Protein AF-A0A6I7PNU8-F1 (afdb_monomer)

Mean predicted aligned error: 7.96 Å

Foldseek 3Di:
DDAFKEKDQDDDPPADDDPPLQDGKIKMKGAQDPPPGTDDVVLLCVQQVVLVLVVQVFPFKKFWFWDFDDDPPDPDTDTDGDDIDTPVVVVVDDPVVVVVVVDDGQKMFGHDPNHTFKIKGKDQLCVVPDDPPRSRIIMIMMTGNDPCRVVSVVSSCVSCVVVVHHHDDDPDPVPD

Radius of gyration: 16.59 Å; Cα contacts (8 Å, |Δi|>4): 297; chains: 1; bounding box: 45×45×42 Å

Sequence (176 aa):
MNDLIQIVKEQDEWTPSPPPGLMFQLSVLTWIDRDRGSVEPWALARLAVPGLAELVRADQVRAEYRIPERRALLRRWHRKFAHSRNWADLMSRSDAELEQNGEFPDRVKFERRGKLMLLWQTEFWNMVGGPTPYHDSVALSFSSELDIRDQIEDIILCICGS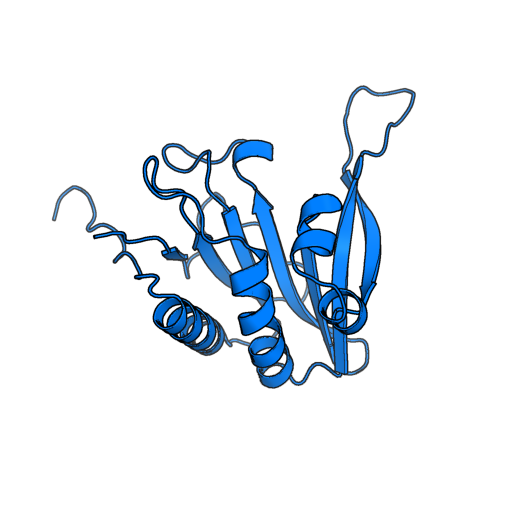LGIRQRDARPEPGA

Structure (mmCIF, N/CA/C/O backbone):
data_AF-A0A6I7PNU8-F1
#
_entry.id   AF-A0A6I7PNU8-F1
#
loop_
_atom_site.group_PDB
_atom_site.id
_atom_site.type_symbol
_atom_site.label_atom_id
_atom_site.label_alt_id
_atom_site.label_comp_id
_atom_site.label_asym_id
_atom_site.label_entity_id
_atom_site.label_seq_id
_atom_site.pdbx_PDB_ins_code
_atom_site.Cartn_x
_atom_site.Cartn_y
_atom_site.Cartn_z
_atom_site.occupancy
_atom_site.B_iso_or_equiv
_atom_site.auth_seq_id
_atom_site.auth_comp_id
_atom_site.auth_asym_id
_atom_site.auth_atom_id
_atom_site.pdbx_PDB_model_num
ATOM 1 N N . MET A 1 1 ? 15.530 -4.525 -21.210 1.00 44.91 1 MET A N 1
ATOM 2 C CA . MET A 1 1 ? 14.193 -5.112 -20.975 1.00 44.91 1 MET A CA 1
ATOM 3 C C . MET A 1 1 ? 14.030 -5.019 -19.477 1.00 44.91 1 MET A C 1
ATOM 5 O O . MET A 1 1 ? 14.916 -5.512 -18.797 1.00 44.91 1 MET A O 1
ATOM 9 N N . ASN A 1 2 ? 13.089 -4.215 -18.991 1.00 47.47 2 ASN A N 1
ATOM 10 C CA . ASN A 1 2 ? 13.245 -3.620 -17.667 1.00 47.47 2 ASN A CA 1
ATOM 11 C C . ASN A 1 2 ? 12.519 -4.430 -16.605 1.00 47.47 2 ASN A C 1
ATOM 13 O O . ASN A 1 2 ? 11.290 -4.449 -16.564 1.00 47.47 2 ASN A O 1
ATOM 17 N N . ASP A 1 3 ? 13.313 -5.067 -15.758 1.00 52.66 3 ASP A N 1
ATOM 18 C CA . ASP A 1 3 ? 12.868 -5.639 -14.498 1.00 52.66 3 ASP A CA 1
ATOM 19 C C . ASP A 1 3 ? 12.745 -4.481 -13.494 1.00 52.66 3 ASP A C 1
ATOM 21 O O . ASP A 1 3 ? 13.704 -3.730 -13.311 1.00 52.66 3 ASP A O 1
ATOM 25 N N . LEU A 1 4 ? 11.564 -4.274 -12.901 1.00 71.44 4 LEU A N 1
ATOM 26 C CA . LEU A 1 4 ? 11.258 -3.042 -12.146 1.00 71.44 4 LEU A CA 1
ATOM 27 C C . LEU A 1 4 ? 10.697 -3.289 -10.746 1.00 71.44 4 LEU A C 1
ATOM 29 O O . LEU A 1 4 ? 10.570 -2.338 -9.976 1.00 71.44 4 LEU A O 1
ATOM 33 N N . ILE A 1 5 ? 10.373 -4.534 -10.395 1.00 75.50 5 ILE A N 1
ATOM 34 C CA . ILE A 1 5 ? 9.966 -4.877 -9.031 1.00 75.50 5 ILE A CA 1
ATOM 35 C C . ILE A 1 5 ? 10.763 -6.056 -8.488 1.00 75.50 5 ILE A C 1
ATOM 37 O O . ILE A 1 5 ? 11.098 -6.984 -9.225 1.00 75.50 5 ILE A O 1
ATOM 41 N N . GLN A 1 6 ? 11.025 -6.032 -7.186 1.00 80.19 6 GLN A N 1
ATOM 42 C CA . GLN A 1 6 ? 11.538 -7.171 -6.435 1.00 80.19 6 GLN A CA 1
ATOM 43 C C . GLN A 1 6 ? 10.615 -7.427 -5.247 1.00 80.19 6 GLN A C 1
ATOM 45 O O . GLN A 1 6 ? 10.311 -6.510 -4.483 1.00 80.19 6 GLN A O 1
ATOM 50 N N . ILE A 1 7 ? 10.180 -8.675 -5.100 1.00 79.88 7 ILE A N 1
ATOM 51 C CA . ILE A 1 7 ? 9.363 -9.117 -3.972 1.00 79.88 7 ILE A CA 1
ATOM 52 C C . ILE A 1 7 ? 10.282 -9.702 -2.909 1.00 79.88 7 ILE A C 1
ATOM 54 O O . ILE A 1 7 ? 11.165 -10.505 -3.206 1.00 79.88 7 ILE A O 1
ATOM 58 N N . VAL A 1 8 ? 10.080 -9.266 -1.671 1.00 78.19 8 VAL A N 1
ATOM 59 C CA . VAL A 1 8 ? 10.899 -9.619 -0.515 1.00 78.19 8 VAL A CA 1
ATOM 60 C C . VAL A 1 8 ? 9.963 -10.144 0.566 1.00 78.19 8 VAL A C 1
ATOM 62 O O . VAL A 1 8 ? 9.167 -9.401 1.148 1.00 78.19 8 VAL A O 1
ATOM 65 N N . LYS A 1 9 ? 10.008 -11.465 0.764 1.00 68.94 9 LYS A N 1
ATOM 66 C CA . LYS A 1 9 ? 9.141 -12.204 1.697 1.00 68.94 9 LYS A CA 1
ATOM 67 C C . LYS A 1 9 ? 9.734 -12.337 3.099 1.00 68.94 9 LYS A C 1
ATOM 69 O O . LYS A 1 9 ? 8.995 -12.600 4.047 1.00 68.94 9 LYS A O 1
ATOM 74 N N . GLU A 1 10 ? 11.048 -12.191 3.216 1.00 67.00 10 GLU A N 1
ATOM 75 C CA . GLU A 1 10 ? 11.781 -12.322 4.472 1.00 67.00 10 GLU A CA 1
ATOM 76 C C . GLU A 1 10 ? 12.105 -10.948 5.057 1.00 67.00 10 GLU A C 1
ATOM 78 O O . GLU A 1 10 ? 12.140 -9.935 4.354 1.00 67.00 10 GLU A O 1
ATOM 83 N N . GLN A 1 11 ? 12.274 -10.907 6.376 1.00 60.00 11 GLN A N 1
ATOM 84 C CA . GLN A 1 11 ? 12.546 -9.674 7.095 1.00 60.00 11 GLN A CA 1
ATOM 85 C C . GLN A 1 11 ? 14.014 -9.279 6.881 1.00 60.00 11 GLN A C 1
ATOM 87 O O . GLN A 1 11 ? 14.893 -9.705 7.623 1.00 60.00 11 GLN A O 1
ATOM 92 N N . ASP A 1 12 ? 14.276 -8.479 5.851 1.00 63.25 12 ASP A N 1
ATOM 93 C CA . ASP A 1 12 ? 15.587 -7.864 5.642 1.00 63.25 12 ASP A CA 1
ATOM 94 C C . ASP A 1 12 ? 15.823 -6.710 6.629 1.00 63.25 12 ASP A C 1
ATOM 96 O O . ASP A 1 12 ? 14.872 -6.110 7.139 1.00 63.25 12 ASP A O 1
ATOM 100 N N . GLU A 1 13 ? 17.090 -6.326 6.832 1.00 62.56 13 GLU A N 1
ATOM 101 C CA . GLU A 1 13 ? 17.520 -5.235 7.733 1.00 62.56 13 GLU A CA 1
ATOM 102 C C . GLU A 1 13 ? 16.776 -3.901 7.525 1.00 62.56 13 GLU A C 1
ATOM 104 O O . GLU A 1 13 ? 16.702 -3.076 8.435 1.00 62.56 13 GLU A O 1
ATOM 109 N N . TRP A 1 14 ? 16.223 -3.678 6.332 1.00 68.06 14 TRP A N 1
ATOM 110 C CA . TRP A 1 14 ? 15.512 -2.456 5.958 1.00 68.06 14 TRP A CA 1
ATOM 111 C C . TRP A 1 14 ? 13.985 -2.563 6.059 1.00 68.06 14 TRP A C 1
ATOM 113 O O . TRP A 1 14 ? 13.302 -1.553 5.898 1.00 68.06 14 TRP A O 1
ATOM 123 N N . THR A 1 15 ? 13.421 -3.747 6.311 1.00 67.62 15 THR A N 1
ATOM 124 C CA . THR A 1 15 ? 11.965 -3.892 6.434 1.00 67.62 15 THR A CA 1
ATOM 125 C C . THR A 1 15 ? 11.482 -3.325 7.774 1.00 67.62 15 THR A C 1
ATOM 127 O O . THR A 1 15 ? 11.977 -3.722 8.834 1.00 67.62 15 THR A O 1
ATOM 130 N N . PRO A 1 16 ? 10.515 -2.386 7.783 1.00 69.69 16 PRO A N 1
ATOM 131 C CA . PRO A 1 16 ? 10.028 -1.815 9.030 1.00 69.69 16 PRO A CA 1
ATOM 132 C C . PRO A 1 16 ? 9.367 -2.906 9.869 1.00 69.69 16 PRO A C 1
ATOM 134 O O . PRO A 1 16 ? 8.639 -3.741 9.334 1.00 69.69 16 PRO A O 1
ATOM 137 N N . SER A 1 17 ? 9.585 -2.886 11.187 1.00 78.56 17 SER A N 1
ATOM 138 C CA . SER A 1 17 ? 8.892 -3.810 12.087 1.00 78.56 17 SER A CA 1
ATOM 139 C C . SER A 1 17 ? 7.382 -3.618 11.958 1.00 78.56 17 SER A C 1
ATOM 141 O O . SER A 1 17 ? 6.913 -2.470 11.984 1.00 78.56 17 SER A O 1
ATOM 143 N N . PRO A 1 18 ? 6.607 -4.704 11.837 1.00 80.31 18 PRO A N 1
ATOM 144 C CA . PRO A 1 18 ? 5.190 -4.561 11.615 1.00 80.31 18 PRO A CA 1
ATOM 145 C C . PRO A 1 18 ? 4.505 -4.014 12.881 1.00 80.31 18 PRO A C 1
ATOM 147 O O . PRO A 1 18 ? 4.990 -4.211 14.003 1.00 80.31 18 PRO A O 1
ATOM 150 N N . PRO A 1 19 ? 3.376 -3.299 12.742 1.00 83.25 19 PRO A N 1
ATOM 151 C CA . PRO A 1 19 ? 2.616 -2.833 13.893 1.00 83.25 19 PRO A CA 1
ATOM 152 C C . PRO A 1 19 ? 2.127 -3.990 14.779 1.00 83.25 19 PRO A C 1
ATOM 154 O O . PRO A 1 19 ? 1.874 -5.088 14.276 1.00 83.25 19 PRO A O 1
ATOM 157 N N . PRO A 1 20 ? 1.894 -3.747 16.082 1.00 84.94 20 PRO A N 1
ATOM 158 C CA . PRO A 1 20 ? 1.307 -4.749 16.966 1.00 84.94 20 PRO A CA 1
ATOM 159 C C . PRO A 1 20 ? 0.016 -5.345 16.385 1.00 84.94 20 PRO A C 1
ATOM 161 O O . PRO A 1 20 ? -0.890 -4.608 15.996 1.00 84.94 20 PRO A O 1
ATOM 164 N N . GLY A 1 21 ? -0.069 -6.678 16.344 1.00 85.56 21 GLY A N 1
ATOM 165 C CA . GLY A 1 21 ? -1.225 -7.416 15.818 1.00 85.56 21 GLY A CA 1
ATOM 166 C C . GLY A 1 21 ? -1.190 -7.720 14.314 1.00 85.56 21 GLY A C 1
ATOM 167 O O . GLY A 1 21 ? -2.026 -8.488 13.850 1.00 85.56 21 GLY A O 1
ATOM 168 N N . LEU A 1 22 ? -0.223 -7.183 13.563 1.00 90.50 22 LEU A N 1
ATOM 169 C CA . LEU A 1 22 ? 0.009 -7.528 12.159 1.00 90.50 22 LEU A CA 1
ATOM 170 C C . LEU A 1 22 ? 1.280 -8.379 12.082 1.00 90.50 22 LEU A C 1
ATOM 172 O O . LEU A 1 22 ? 2.382 -7.856 12.143 1.00 90.50 22 LEU A O 1
ATOM 176 N N . MET A 1 23 ? 1.142 -9.702 12.059 1.00 87.44 23 MET A N 1
ATOM 177 C CA . MET A 1 23 ? 2.284 -10.614 12.231 1.00 87.44 23 MET A CA 1
ATOM 178 C C . MET A 1 23 ? 2.966 -10.988 10.916 1.00 87.44 23 MET A C 1
ATOM 180 O O . MET A 1 23 ? 4.127 -11.387 10.925 1.00 87.44 23 MET A O 1
ATOM 184 N N . PHE A 1 24 ? 2.262 -10.857 9.795 1.00 87.19 24 PHE A N 1
ATOM 185 C CA . PHE A 1 24 ? 2.768 -11.248 8.486 1.00 87.19 24 PHE A CA 1
ATOM 186 C C . PHE A 1 24 ? 3.165 -10.011 7.700 1.00 87.19 24 PHE A C 1
ATOM 188 O O . PHE A 1 24 ? 2.455 -9.006 7.733 1.00 87.19 24 PHE A O 1
ATOM 195 N N . GLN A 1 25 ? 4.295 -10.081 7.000 1.00 88.31 25 GLN A N 1
ATOM 196 C CA . GLN A 1 25 ? 4.817 -8.971 6.218 1.00 88.31 25 GLN A CA 1
ATOM 197 C C . GLN A 1 25 ? 5.250 -9.427 4.826 1.00 88.31 25 GLN A C 1
ATOM 199 O O . GLN A 1 25 ? 5.808 -10.510 4.665 1.00 88.31 25 GLN A O 1
ATOM 204 N N . LEU A 1 26 ? 4.993 -8.583 3.833 1.00 87.69 26 LEU A N 1
ATOM 205 C CA . LEU A 1 26 ? 5.514 -8.687 2.475 1.00 87.69 26 LEU A CA 1
ATOM 206 C C . LEU A 1 26 ? 6.030 -7.308 2.079 1.00 87.69 26 LEU A C 1
ATOM 208 O O . LEU A 1 26 ? 5.315 -6.326 2.268 1.00 87.69 26 LEU A O 1
ATOM 212 N N . SER A 1 27 ? 7.232 -7.212 1.522 1.00 86.69 27 SER A N 1
ATOM 213 C CA . SER A 1 27 ? 7.716 -5.952 0.958 1.00 86.69 27 SER A CA 1
ATOM 214 C C . SER A 1 27 ? 7.933 -6.074 -0.542 1.00 86.69 27 SER A C 1
ATOM 216 O O . SER A 1 27 ? 8.421 -7.083 -1.042 1.00 86.69 27 SER A O 1
ATOM 218 N N . VAL A 1 28 ? 7.562 -5.026 -1.264 1.00 85.69 28 VAL A N 1
ATOM 219 C CA . VAL A 1 28 ? 7.753 -4.892 -2.702 1.00 85.69 28 VAL A CA 1
ATOM 220 C C . VAL A 1 28 ? 8.621 -3.669 -2.927 1.00 85.69 28 VAL A C 1
ATOM 222 O O . VAL A 1 28 ? 8.250 -2.550 -2.573 1.00 85.69 28 VAL A O 1
ATOM 225 N N . LEU A 1 29 ? 9.791 -3.883 -3.511 1.00 80.38 29 LEU A N 1
ATOM 226 C CA . LEU A 1 29 ? 10.661 -2.811 -3.963 1.00 80.38 29 LEU A CA 1
ATOM 227 C C . LEU A 1 29 ? 10.295 -2.469 -5.395 1.00 80.38 29 LEU A C 1
ATOM 229 O O . LEU A 1 29 ? 10.412 -3.317 -6.275 1.00 80.38 29 LEU A O 1
ATOM 233 N N . THR A 1 30 ? 9.871 -1.233 -5.624 1.00 76.12 30 THR A N 1
ATOM 234 C CA . THR A 1 30 ? 9.641 -0.684 -6.962 1.00 76.12 30 THR A CA 1
ATOM 235 C C . THR A 1 30 ? 10.837 0.192 -7.334 1.00 76.12 30 THR A C 1
ATOM 237 O O . THR A 1 30 ? 11.210 1.109 -6.600 1.00 76.12 30 THR A O 1
ATOM 240 N N . TRP A 1 31 ? 11.505 -0.155 -8.431 1.00 67.12 31 TRP A N 1
ATOM 241 C CA . TRP A 1 31 ? 12.778 0.434 -8.835 1.00 67.12 31 TRP A CA 1
ATOM 242 C C . TRP A 1 31 ? 12.572 1.630 -9.760 1.00 67.12 31 TRP A C 1
ATOM 244 O O . TRP A 1 31 ? 11.636 1.667 -10.559 1.00 67.12 31 TRP A O 1
ATOM 254 N N . ILE A 1 32 ? 13.525 2.561 -9.702 1.00 56.03 32 ILE A N 1
ATOM 255 C CA . ILE A 1 32 ? 13.788 3.522 -10.773 1.00 56.03 32 ILE A CA 1
ATOM 256 C C . ILE A 1 32 ? 14.885 2.922 -11.648 1.00 56.03 32 ILE A C 1
ATOM 258 O O . ILE A 1 32 ? 16.031 2.803 -11.213 1.00 56.03 32 ILE A O 1
ATOM 262 N N . ASP A 1 33 ? 14.550 2.528 -12.878 1.00 53.75 33 ASP A N 1
ATOM 263 C CA . ASP A 1 33 ? 15.595 2.386 -13.889 1.00 53.75 33 ASP A CA 1
ATOM 264 C C . ASP A 1 33 ? 16.073 3.795 -14.261 1.00 53.75 33 ASP A C 1
ATOM 266 O O . ASP A 1 33 ? 15.249 4.659 -14.584 1.00 53.75 33 ASP A O 1
ATOM 270 N N . ARG A 1 34 ? 17.395 4.016 -14.221 1.00 48.78 34 ARG A N 1
ATOM 271 C CA . ARG A 1 34 ? 18.042 5.314 -14.486 1.00 48.78 34 ARG A CA 1
ATOM 272 C C . ARG A 1 34 ? 17.592 5.936 -15.810 1.00 48.78 34 ARG A C 1
ATOM 274 O O . ARG A 1 34 ? 17.574 7.158 -15.911 1.00 48.78 34 ARG A O 1
ATOM 281 N N . ASP A 1 35 ? 17.189 5.107 -16.773 1.00 53.62 35 ASP A N 1
ATOM 282 C CA . ASP A 1 35 ? 16.823 5.543 -18.120 1.00 53.62 35 ASP A CA 1
ATOM 283 C C . ASP A 1 35 ? 15.311 5.502 -18.416 1.00 53.62 35 ASP A C 1
ATOM 285 O O . ASP A 1 35 ? 14.897 5.966 -19.480 1.00 53.62 35 ASP A O 1
ATOM 289 N N . ARG A 1 36 ? 14.464 4.940 -17.532 1.00 52.88 36 ARG A N 1
ATOM 290 C CA . ARG A 1 36 ? 13.026 4.721 -17.832 1.00 52.88 36 ARG A CA 1
ATOM 291 C C . ARG A 1 36 ? 12.024 5.156 -16.760 1.00 52.88 36 ARG A C 1
ATOM 293 O O . ARG A 1 36 ? 10.827 5.054 -17.014 1.00 52.88 36 ARG A O 1
ATOM 300 N N . GLY A 1 37 ? 12.487 5.687 -15.628 1.00 50.72 37 GLY A N 1
ATOM 301 C CA . GLY A 1 37 ? 11.622 6.206 -14.562 1.00 50.72 37 GLY A CA 1
ATOM 302 C C . GLY A 1 37 ? 11.041 5.118 -13.651 1.00 50.72 37 GLY A C 1
ATOM 303 O O . GLY A 1 37 ? 11.126 3.925 -13.948 1.00 50.72 37 GLY A O 1
ATOM 304 N N . SER A 1 38 ? 10.492 5.527 -12.503 1.00 56.38 38 SER A N 1
ATOM 305 C CA . SER A 1 38 ? 9.687 4.660 -11.633 1.00 56.38 38 SER A CA 1
ATOM 306 C C . SER A 1 38 ? 8.306 4.442 -12.229 1.00 56.38 38 SER A C 1
ATOM 308 O O . SER A 1 38 ? 7.740 5.311 -12.891 1.00 56.38 38 SER A O 1
ATOM 310 N N . VAL A 1 39 ? 7.709 3.304 -11.887 1.00 62.47 39 VAL A N 1
ATOM 311 C CA . VAL A 1 39 ? 6.252 3.179 -11.927 1.00 62.47 39 VAL A CA 1
ATOM 312 C C . VAL A 1 39 ? 5.698 4.156 -10.905 1.00 62.47 39 VAL A C 1
ATOM 314 O O . VAL A 1 39 ? 6.056 4.090 -9.728 1.00 62.47 39 VAL A O 1
ATOM 317 N N . GLU A 1 40 ? 4.838 5.064 -11.349 1.00 69.56 40 GLU A N 1
ATOM 318 C CA . GLU A 1 40 ? 4.208 6.006 -10.439 1.00 69.56 40 GLU A CA 1
ATOM 319 C C . GLU A 1 40 ? 3.424 5.237 -9.366 1.00 69.56 40 GLU A C 1
ATOM 321 O O . GLU A 1 40 ? 2.541 4.437 -9.704 1.00 69.56 40 GLU A O 1
ATOM 326 N N . PRO A 1 41 ? 3.709 5.463 -8.069 1.00 76.88 41 PRO A N 1
ATOM 327 C CA . PRO A 1 41 ? 3.068 4.718 -6.988 1.00 76.88 41 PRO A CA 1
ATOM 328 C C . PRO A 1 41 ? 1.533 4.778 -7.040 1.00 76.88 41 PRO A C 1
ATOM 330 O O . PRO A 1 41 ? 0.858 3.831 -6.635 1.00 76.88 41 PRO A O 1
ATOM 333 N N . TRP A 1 42 ? 0.970 5.856 -7.599 1.00 83.06 42 TRP A N 1
ATOM 334 C CA . TRP A 1 42 ? -0.468 6.020 -7.810 1.00 83.06 42 TRP A CA 1
ATOM 335 C C . TRP A 1 42 ? -1.071 5.009 -8.783 1.00 83.06 42 TRP A C 1
ATOM 337 O O . TRP A 1 42 ? -2.143 4.482 -8.485 1.00 83.06 42 TRP A O 1
ATOM 347 N N . ALA A 1 43 ? -0.402 4.695 -9.895 1.00 81.56 43 ALA A N 1
ATOM 348 C CA . ALA A 1 43 ? -0.909 3.730 -10.870 1.00 81.56 43 ALA A CA 1
ATOM 349 C C . ALA A 1 43 ? -1.031 2.334 -10.245 1.00 81.56 43 ALA A C 1
ATOM 351 O O . ALA A 1 43 ? -2.072 1.682 -10.350 1.00 81.56 43 ALA A O 1
ATOM 352 N N . LEU A 1 44 ? 0.004 1.917 -9.510 1.00 83.12 44 LEU A N 1
ATOM 353 C CA . LEU A 1 44 ? -0.012 0.657 -8.775 1.00 83.12 44 LEU A CA 1
ATOM 354 C C . LEU A 1 44 ? -1.087 0.665 -7.680 1.00 83.12 44 LEU A C 1
ATOM 356 O O . LEU A 1 44 ? -1.865 -0.280 -7.577 1.00 83.12 44 LEU A O 1
ATOM 360 N N . ALA A 1 45 ? -1.178 1.733 -6.884 1.00 88.44 45 ALA A N 1
ATOM 361 C CA . ALA A 1 45 ? -2.126 1.807 -5.774 1.00 88.44 45 ALA A CA 1
ATOM 362 C C . ALA A 1 45 ? -3.588 1.812 -6.216 1.00 88.44 45 ALA A C 1
ATOM 364 O O . ALA A 1 45 ? -4.410 1.136 -5.598 1.00 88.44 45 ALA A O 1
ATOM 365 N N . ARG A 1 46 ? -3.914 2.514 -7.304 1.00 89.06 46 ARG A N 1
ATOM 366 C CA . ARG A 1 46 ? -5.265 2.535 -7.882 1.00 89.06 46 ARG A CA 1
ATOM 367 C C . ARG A 1 46 ? -5.769 1.137 -8.220 1.00 89.06 46 ARG A C 1
ATOM 369 O O . ARG A 1 46 ? -6.935 0.839 -7.984 1.00 89.06 46 ARG A O 1
ATOM 376 N N . LEU A 1 47 ? -4.883 0.295 -8.741 1.00 90.31 47 LEU A N 1
ATOM 377 C CA . LEU A 1 47 ? -5.211 -1.070 -9.135 1.00 90.31 47 LEU A CA 1
ATOM 378 C C . LEU A 1 47 ? -5.134 -2.047 -7.951 1.00 90.31 47 LEU A C 1
ATOM 380 O O . LEU A 1 47 ? -5.963 -2.947 -7.848 1.00 90.31 47 LEU A O 1
ATOM 384 N N . ALA A 1 48 ? -4.182 -1.856 -7.033 1.00 92.94 48 ALA A N 1
ATOM 385 C CA . ALA A 1 48 ? -3.941 -2.783 -5.927 1.00 92.94 48 ALA A CA 1
ATOM 386 C C . ALA A 1 48 ? -4.938 -2.625 -4.782 1.00 92.94 48 ALA A C 1
ATOM 388 O O . ALA A 1 48 ? -5.423 -3.621 -4.249 1.00 92.94 48 ALA A O 1
ATOM 389 N N . VAL A 1 49 ? -5.273 -1.390 -4.398 1.00 95.94 49 VAL A N 1
ATOM 390 C CA . VAL A 1 49 ? -6.109 -1.137 -3.218 1.00 95.94 49 VAL A CA 1
ATOM 391 C C . VAL A 1 49 ? -7.479 -1.828 -3.290 1.00 95.94 49 VAL A C 1
ATOM 393 O O . VAL A 1 49 ? -7.855 -2.428 -2.284 1.00 95.94 49 VAL A O 1
ATOM 396 N N . PRO A 1 50 ? -8.217 -1.831 -4.419 1.00 96.25 50 PRO A N 1
ATOM 397 C CA . PRO A 1 50 ? -9.473 -2.576 -4.514 1.00 96.25 50 PRO A CA 1
ATOM 398 C C . PRO A 1 50 ? -9.309 -4.080 -4.252 1.00 96.25 50 PRO A C 1
ATOM 400 O O . PRO A 1 50 ? -10.035 -4.632 -3.427 1.00 96.25 50 PRO A O 1
ATOM 403 N N . GLY A 1 51 ? -8.316 -4.722 -4.880 1.00 96.50 51 GLY A N 1
ATOM 404 C CA . GLY A 1 51 ? -8.049 -6.153 -4.691 1.00 96.50 51 GLY A CA 1
ATOM 405 C C . GLY A 1 51 ? -7.627 -6.487 -3.260 1.00 96.50 51 GLY A C 1
ATOM 406 O O . GLY A 1 51 ? -8.103 -7.457 -2.675 1.00 96.50 51 GLY A O 1
ATOM 407 N N . LEU A 1 52 ? -6.798 -5.638 -2.647 1.00 97.06 52 LEU A N 1
ATOM 408 C CA . LEU A 1 52 ? -6.402 -5.778 -1.245 1.00 97.06 52 LEU A CA 1
ATOM 409 C C . LEU A 1 52 ? -7.592 -5.600 -0.292 1.00 97.06 52 LEU A C 1
ATOM 411 O O . LEU A 1 52 ? -7.736 -6.362 0.664 1.00 97.06 52 LEU A O 1
ATOM 415 N N . ALA A 1 53 ? -8.463 -4.622 -0.553 1.00 97.81 53 ALA A N 1
ATOM 416 C CA . ALA A 1 53 ? -9.660 -4.383 0.246 1.00 97.81 53 ALA A CA 1
ATOM 417 C C . ALA A 1 53 ? -10.633 -5.566 0.180 1.00 97.81 53 ALA A C 1
ATOM 419 O O . ALA A 1 53 ? -11.163 -5.976 1.216 1.00 97.81 53 ALA A O 1
ATOM 420 N N . GLU A 1 54 ? -10.824 -6.149 -1.004 1.00 97.75 54 GLU A N 1
ATOM 421 C CA . GLU A 1 54 ? -11.617 -7.364 -1.184 1.00 97.75 54 GLU A CA 1
ATOM 422 C C . GLU A 1 54 ? -10.998 -8.553 -0.435 1.00 97.75 54 GLU A C 1
ATOM 424 O O . GLU A 1 54 ? -11.689 -9.214 0.347 1.00 97.75 54 GLU A O 1
ATOM 429 N N . LEU A 1 55 ? -9.685 -8.764 -0.591 1.00 97.31 55 LEU A N 1
ATOM 430 C CA . LEU A 1 55 ? -8.935 -9.853 0.040 1.00 97.31 55 LEU A CA 1
ATOM 431 C C . LEU A 1 55 ? -9.121 -9.880 1.564 1.00 97.31 55 LEU A C 1
ATOM 433 O O . LEU A 1 55 ? -9.407 -10.933 2.138 1.00 97.31 55 LEU A O 1
ATOM 437 N N . VAL A 1 56 ? -9.017 -8.725 2.233 1.00 97.12 56 VAL A N 1
ATOM 438 C CA . VAL A 1 56 ? -9.202 -8.636 3.695 1.00 97.12 56 VAL A CA 1
ATOM 439 C C . VAL A 1 56 ? -10.637 -8.330 4.133 1.00 97.12 56 VAL A C 1
ATOM 441 O O . VAL A 1 56 ? -10.914 -8.249 5.336 1.00 97.12 56 VAL A O 1
ATOM 444 N N . ARG A 1 57 ? -11.568 -8.201 3.180 1.00 97.44 57 ARG A N 1
ATOM 445 C CA . ARG A 1 57 ? -12.964 -7.793 3.405 1.00 97.44 57 ARG A CA 1
ATOM 446 C C . ARG A 1 57 ? -13.057 -6.497 4.213 1.00 97.44 57 ARG A C 1
ATOM 448 O O . ARG A 1 57 ? -13.791 -6.430 5.204 1.00 97.44 57 ARG A O 1
ATOM 455 N N . ALA A 1 58 ? -12.258 -5.508 3.827 1.00 97.56 58 ALA A N 1
ATOM 456 C CA . ALA A 1 58 ? -12.258 -4.200 4.458 1.00 97.56 58 ALA A CA 1
ATOM 457 C C . ALA A 1 58 ? -13.586 -3.480 4.185 1.00 97.56 58 ALA A C 1
ATOM 459 O O . ALA A 1 58 ? -14.045 -3.425 3.046 1.00 97.56 58 ALA A O 1
ATOM 460 N N . ASP A 1 59 ? -14.197 -2.923 5.230 1.00 97.50 59 ASP A N 1
ATOM 461 C CA . ASP A 1 59 ? -15.341 -2.013 5.108 1.00 97.50 59 ASP A CA 1
ATOM 462 C C . ASP A 1 59 ? -14.901 -0.544 5.051 1.00 97.50 59 ASP A C 1
ATOM 464 O O . ASP A 1 59 ? -15.674 0.317 4.629 1.00 97.50 59 ASP A O 1
ATOM 468 N N . GLN A 1 60 ? -13.654 -0.252 5.433 1.00 97.44 60 GLN A N 1
ATOM 469 C CA . GLN A 1 60 ? -13.056 1.071 5.308 1.00 97.44 60 GLN A CA 1
ATOM 470 C C . GLN A 1 60 ? -11.618 0.982 4.805 1.00 97.44 60 GLN A C 1
ATOM 472 O O . GLN A 1 60 ? -10.822 0.167 5.274 1.00 97.44 60 GLN A O 1
ATOM 477 N N . VAL A 1 61 ? -11.268 1.883 3.886 1.00 97.81 61 VAL A N 1
ATOM 478 C CA . VAL A 1 61 ? -9.890 2.086 3.437 1.00 97.81 61 VAL A CA 1
ATOM 479 C C . VAL A 1 61 ? -9.519 3.549 3.632 1.00 97.81 61 VAL A C 1
ATOM 481 O O . VAL A 1 61 ? -10.227 4.444 3.160 1.00 97.81 61 VAL A O 1
ATOM 484 N N . ARG A 1 62 ? -8.423 3.805 4.348 1.00 96.38 62 ARG A N 1
ATOM 485 C CA . ARG A 1 62 ? -7.978 5.160 4.696 1.00 96.38 62 ARG A CA 1
ATOM 486 C C . ARG A 1 62 ? -6.526 5.380 4.316 1.00 96.38 62 ARG A C 1
ATOM 488 O O . ARG A 1 62 ? -5.669 4.588 4.690 1.00 96.38 62 ARG A O 1
ATOM 495 N N . ALA A 1 63 ? -6.241 6.482 3.643 1.00 94.56 63 ALA A N 1
ATOM 496 C CA . ALA A 1 63 ? -4.883 6.923 3.368 1.00 94.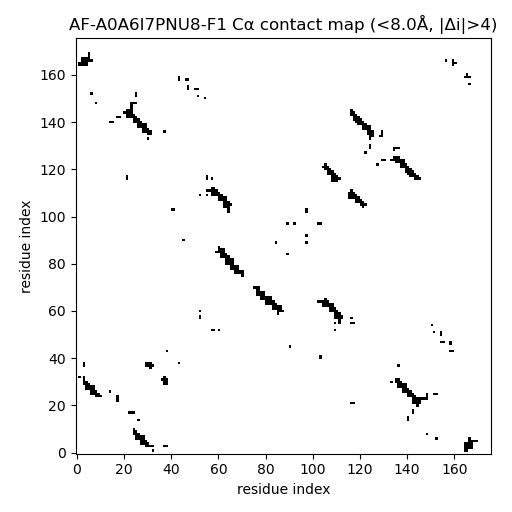56 63 ALA A CA 1
ATOM 497 C C . ALA A 1 63 ? -4.410 7.872 4.481 1.00 94.56 63 ALA A C 1
ATOM 499 O O . ALA A 1 63 ? -5.189 8.720 4.920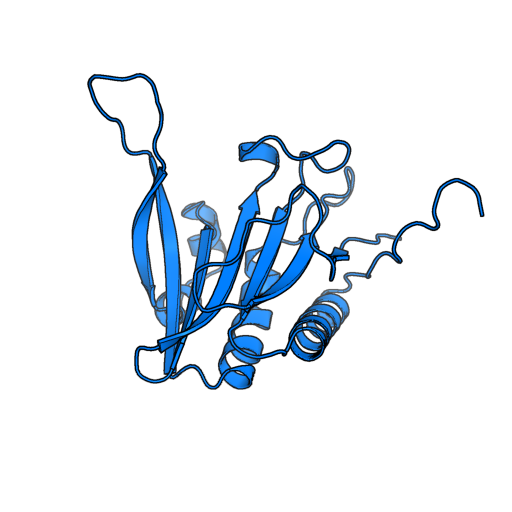 1.00 94.56 63 ALA A O 1
ATOM 500 N N . GLU A 1 64 ? -3.167 7.744 4.944 1.00 92.50 64 GLU A N 1
ATOM 501 C CA . GLU A 1 64 ? -2.552 8.636 5.933 1.00 92.50 64 GLU A CA 1
ATOM 502 C C . GLU A 1 64 ? -1.290 9.298 5.384 1.00 92.50 64 GLU A C 1
ATOM 504 O O . GLU A 1 64 ? -0.474 8.661 4.714 1.00 92.50 64 GLU A O 1
ATOM 509 N N . TYR A 1 65 ? -1.118 10.567 5.749 1.00 89.06 65 TYR A N 1
ATOM 510 C CA . TYR A 1 65 ? -0.021 11.424 5.308 1.00 89.06 65 TYR A CA 1
ATOM 511 C C . TYR A 1 65 ? 0.756 11.953 6.513 1.00 89.06 65 TYR A C 1
ATOM 513 O O . TYR A 1 65 ? 0.170 12.357 7.533 1.00 89.06 65 TYR A O 1
ATOM 521 N N . ARG A 1 66 ? 2.086 11.957 6.415 1.00 84.31 66 ARG A N 1
ATOM 522 C CA . ARG A 1 66 ? 2.962 12.601 7.393 1.00 84.31 66 ARG A CA 1
ATOM 523 C C . ARG A 1 66 ? 3.081 14.085 7.082 1.00 84.31 66 ARG A C 1
ATOM 525 O O . ARG A 1 66 ? 3.424 14.460 5.970 1.00 84.31 66 ARG A O 1
ATOM 532 N N . ILE A 1 67 ? 2.926 14.921 8.106 1.00 75.75 67 ILE A N 1
ATOM 533 C CA . ILE A 1 67 ? 3.308 16.335 8.016 1.00 75.75 67 ILE A CA 1
ATOM 534 C C . ILE A 1 67 ? 4.588 16.586 8.823 1.00 75.75 67 ILE A C 1
ATOM 536 O O . ILE A 1 67 ? 4.810 15.943 9.862 1.00 75.75 67 ILE A O 1
ATOM 540 N N . PRO A 1 68 ? 5.445 17.521 8.387 1.00 64.44 68 PRO A N 1
ATOM 541 C CA . PRO A 1 68 ? 6.571 17.967 9.191 1.00 64.44 68 PRO A CA 1
ATOM 542 C C . PRO A 1 68 ? 6.072 18.718 10.437 1.00 64.44 68 PRO A C 1
ATOM 544 O O . PRO A 1 68 ? 5.519 19.810 10.335 1.00 64.44 68 PRO A O 1
ATOM 547 N N . GLU A 1 69 ? 6.300 18.171 11.634 1.00 59.19 69 GLU A N 1
ATOM 548 C CA . GLU A 1 69 ? 6.030 18.880 12.891 1.00 59.19 69 GLU A CA 1
ATOM 549 C C . GLU A 1 69 ? 7.297 19.638 13.326 1.00 59.19 69 GLU A C 1
ATOM 551 O O . GLU A 1 69 ? 8.290 19.047 13.762 1.00 59.19 69 GLU A O 1
ATOM 556 N N . ARG A 1 70 ?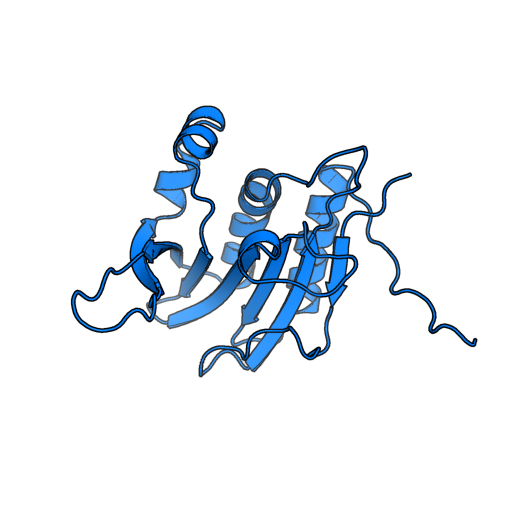 7.287 20.974 13.213 1.00 52.50 70 ARG A N 1
ATOM 557 C CA . ARG A 1 70 ? 8.348 21.827 13.773 1.00 52.50 70 ARG A CA 1
ATOM 558 C C . ARG A 1 70 ? 8.144 21.957 15.285 1.00 52.50 70 ARG A C 1
ATOM 560 O O . ARG A 1 70 ? 7.318 22.746 15.735 1.00 52.50 70 ARG A O 1
ATOM 567 N N . ARG A 1 71 ? 8.926 21.236 16.094 1.00 49.97 71 ARG A N 1
ATOM 568 C CA . ARG A 1 71 ? 9.035 21.529 17.533 1.00 49.97 71 ARG A CA 1
ATOM 569 C C . ARG A 1 71 ? 10.038 22.659 17.756 1.00 49.97 71 ARG A C 1
ATOM 571 O O . ARG A 1 71 ? 11.221 22.512 17.472 1.00 49.97 71 ARG A O 1
ATOM 578 N N . ALA A 1 72 ? 9.556 23.774 18.299 1.00 52.44 72 ALA A N 1
ATOM 579 C CA . ALA A 1 72 ? 10.269 25.050 18.412 1.00 52.44 72 ALA A CA 1
ATOM 580 C C . ALA A 1 72 ? 11.542 25.055 19.292 1.00 52.44 72 ALA A C 1
ATOM 582 O O . ALA A 1 72 ? 12.204 26.083 19.368 1.00 52.44 72 ALA A O 1
ATOM 583 N N . LEU A 1 73 ? 11.914 23.946 19.944 1.00 57.50 73 LEU A N 1
ATOM 584 C CA . LEU A 1 73 ? 12.993 23.930 20.947 1.00 57.50 73 LEU A CA 1
ATOM 585 C C . LEU A 1 73 ? 14.070 22.852 20.750 1.00 57.50 73 LEU A C 1
ATOM 587 O O . LEU A 1 73 ? 15.138 22.960 21.343 1.00 57.50 73 LEU A O 1
ATOM 591 N N . LEU A 1 74 ? 13.859 21.841 19.900 1.00 55.91 74 LEU A N 1
ATOM 592 C CA . LEU A 1 74 ? 14.859 20.804 19.619 1.00 55.91 74 LEU A CA 1
ATOM 593 C C . LEU A 1 74 ? 14.874 20.526 18.115 1.00 55.91 74 LEU A C 1
ATOM 595 O O . LEU A 1 74 ? 13.842 20.188 17.545 1.00 55.91 74 LEU A O 1
ATOM 599 N N . ARG A 1 75 ? 16.047 20.628 17.474 1.00 54.12 75 ARG A N 1
ATOM 600 C CA . ARG A 1 75 ? 16.283 20.404 16.027 1.00 54.12 75 ARG A CA 1
ATOM 601 C C . ARG A 1 75 ? 16.008 18.962 15.541 1.00 54.12 75 ARG A C 1
ATOM 603 O O . ARG A 1 75 ? 16.507 18.563 14.493 1.00 54.12 75 ARG A O 1
ATOM 610 N N . ARG A 1 76 ? 15.239 18.158 16.279 1.00 54.59 76 ARG A N 1
ATOM 611 C C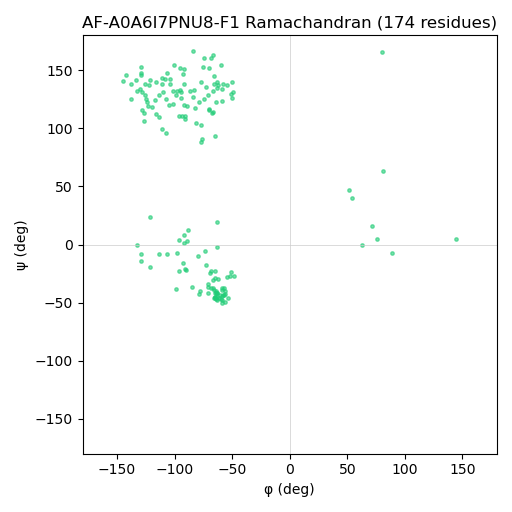A . ARG A 1 76 ? 14.781 16.838 15.837 1.00 54.59 76 ARG A CA 1
ATOM 612 C C . ARG A 1 76 ? 13.436 16.985 15.141 1.00 54.59 76 ARG A C 1
ATOM 614 O O . ARG A 1 76 ? 12.425 17.281 15.774 1.00 54.59 76 ARG A O 1
ATOM 621 N N . TRP A 1 77 ? 13.443 16.764 13.833 1.00 50.09 77 TRP A N 1
ATOM 622 C CA . TRP A 1 77 ? 12.232 16.631 13.037 1.00 50.09 77 TRP A CA 1
ATOM 623 C C . TRP A 1 77 ? 11.523 15.344 13.452 1.00 50.09 77 TRP A C 1
ATOM 625 O O . TRP A 1 77 ? 12.040 14.250 13.237 1.00 50.09 77 TRP A O 1
ATOM 635 N N . HIS A 1 78 ? 10.351 15.475 14.067 1.00 54.62 78 HIS A N 1
ATOM 636 C CA . HIS A 1 78 ? 9.455 14.347 14.279 1.00 54.62 78 HIS A CA 1
ATOM 637 C C . HIS A 1 78 ? 8.384 14.388 13.192 1.00 54.62 78 HIS A C 1
ATOM 639 O O . HIS A 1 78 ? 7.760 15.421 12.957 1.00 54.62 78 HIS A O 1
ATOM 645 N N . ARG A 1 79 ? 8.190 13.263 12.501 1.00 58.38 79 ARG A N 1
ATOM 646 C CA . ARG A 1 79 ? 7.095 13.109 11.545 1.00 58.38 79 ARG A CA 1
ATOM 647 C C . ARG A 1 79 ? 5.907 12.504 12.288 1.00 58.38 79 ARG A C 1
ATOM 649 O O . ARG A 1 79 ? 6.029 11.408 12.835 1.00 58.38 79 ARG A O 1
ATOM 656 N N . LYS A 1 80 ? 4.776 13.208 12.318 1.00 71.31 80 LYS A N 1
ATOM 657 C CA . LYS A 1 80 ? 3.498 12.661 12.791 1.00 71.31 80 LYS A CA 1
ATOM 658 C C . LYS A 1 80 ? 2.566 12.467 11.606 1.00 71.31 80 LYS A C 1
ATOM 660 O O . LYS A 1 80 ? 2.535 13.295 10.698 1.00 71.31 80 LYS A O 1
ATOM 665 N N . PHE A 1 81 ? 1.798 11.384 11.643 1.00 73.44 81 PHE A N 1
ATO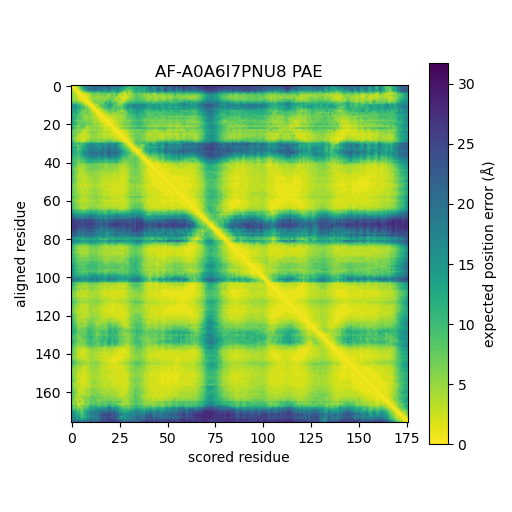M 666 C CA . PHE A 1 81 ? 0.640 11.219 10.772 1.00 73.44 81 PHE A CA 1
ATOM 667 C C . PHE A 1 81 ? -0.421 12.198 11.253 1.00 73.44 81 PHE A C 1
ATOM 669 O O . PHE A 1 81 ? -0.845 12.120 12.405 1.00 73.44 81 PHE A O 1
ATOM 676 N N . ALA A 1 82 ? -0.765 13.166 10.416 1.00 66.19 82 ALA A N 1
ATOM 677 C CA . ALA A 1 82 ? -1.630 14.267 10.831 1.00 66.19 82 ALA A CA 1
ATOM 678 C C . ALA A 1 82 ? -2.900 14.383 10.006 1.00 66.19 82 ALA A C 1
ATOM 680 O O . ALA A 1 82 ? -3.856 14.994 10.472 1.00 66.19 82 ALA A O 1
ATOM 681 N N . HIS A 1 83 ? -2.924 13.786 8.814 1.00 81.25 83 HIS A N 1
ATOM 682 C CA . HIS A 1 83 ? -4.092 13.820 7.953 1.00 81.25 83 HIS A CA 1
ATOM 683 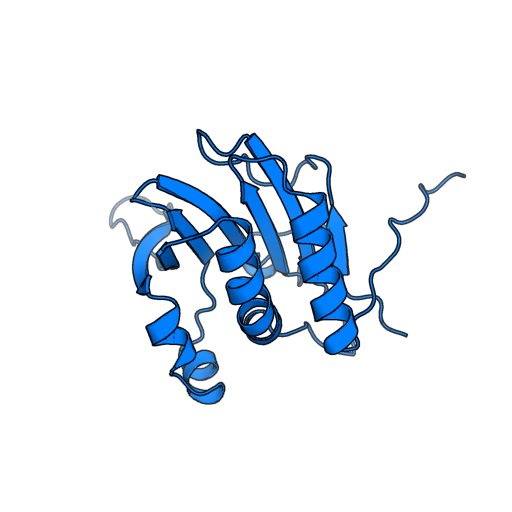C C . HIS A 1 83 ? -4.455 12.421 7.475 1.00 81.25 83 HIS A C 1
ATOM 685 O O . HIS A 1 83 ? -3.583 11.665 7.044 1.00 81.25 83 HIS A O 1
ATOM 691 N N . SER A 1 84 ? -5.745 12.089 7.554 1.00 89.81 84 SER A N 1
ATOM 692 C CA . SER A 1 84 ? -6.310 10.845 7.037 1.00 89.81 84 SER A CA 1
ATOM 693 C C . SER A 1 84 ? -7.463 11.157 6.086 1.00 89.81 84 SER A C 1
ATOM 695 O O . SER A 1 84 ? -8.256 12.062 6.350 1.00 89.81 84 SER A O 1
ATOM 697 N N . ARG A 1 85 ? -7.548 10.435 4.966 1.00 92.19 85 ARG A N 1
ATOM 698 C CA . ARG A 1 85 ? -8.617 10.568 3.962 1.00 92.19 85 ARG A CA 1
ATOM 699 C C . ARG A 1 85 ? -9.210 9.206 3.641 1.00 92.19 85 ARG A C 1
ATOM 701 O O . ARG A 1 85 ? -8.485 8.213 3.642 1.00 92.19 85 ARG A O 1
ATOM 708 N N . ASN A 1 86 ? -10.505 9.159 3.333 1.00 94.44 86 ASN A N 1
ATOM 709 C CA . ASN A 1 86 ? -11.096 7.956 2.760 1.00 94.44 86 ASN A CA 1
ATOM 710 C C . ASN A 1 86 ? -10.492 7.722 1.367 1.00 94.44 86 ASN A C 1
ATOM 712 O O . ASN A 1 86 ? -10.310 8.668 0.600 1.00 94.44 86 ASN A O 1
ATOM 716 N N . TRP A 1 87 ? -10.168 6.471 1.047 1.00 94.38 87 TRP A N 1
ATOM 717 C CA . TRP A 1 87 ? -9.629 6.116 -0.262 1.00 94.38 87 TRP A CA 1
ATOM 718 C C . TRP A 1 87 ? -10.578 6.489 -1.407 1.00 94.38 87 TRP A C 1
ATOM 720 O O . TRP A 1 87 ? -10.126 6.979 -2.438 1.00 94.38 87 TRP A O 1
ATOM 730 N N . ALA A 1 88 ? -11.892 6.335 -1.218 1.00 92.69 88 ALA A N 1
ATOM 731 C CA . ALA A 1 88 ? -12.887 6.681 -2.233 1.00 92.69 88 ALA A CA 1
ATOM 732 C C . ALA A 1 88 ? -12.810 8.164 -2.649 1.00 92.69 88 ALA A C 1
ATOM 734 O O . ALA A 1 88 ? -12.876 8.469 -3.838 1.00 92.69 88 ALA A O 1
ATOM 735 N N . ASP A 1 89 ? -12.568 9.067 -1.693 1.00 90.69 89 ASP A N 1
ATOM 736 C CA . ASP A 1 89 ? -12.429 10.511 -1.945 1.00 90.69 89 ASP A CA 1
ATOM 737 C C . ASP A 1 89 ? -11.143 10.859 -2.714 1.00 90.69 89 ASP A C 1
ATOM 739 O O . ASP A 1 89 ? -11.037 11.917 -3.338 1.00 90.69 89 ASP A O 1
ATOM 743 N N . LEU A 1 90 ? -10.119 10.003 -2.625 1.00 88.31 90 LEU A N 1
ATOM 744 C CA . LEU A 1 90 ? -8.893 10.149 -3.409 1.00 88.31 90 LEU A CA 1
ATOM 745 C C . LEU A 1 90 ? -9.105 9.666 -4.839 1.00 88.31 90 LEU A C 1
ATOM 747 O O . LEU A 1 90 ? -8.635 10.309 -5.771 1.00 88.31 90 LEU A O 1
ATOM 751 N N . MET A 1 91 ? -9.834 8.565 -5.016 1.00 89.06 91 MET A N 1
ATOM 752 C CA . MET A 1 91 ? -10.079 7.968 -6.332 1.00 89.06 91 MET A CA 1
ATOM 753 C C . MET A 1 91 ? -11.054 8.770 -7.196 1.00 89.06 91 MET A C 1
ATOM 755 O O . MET A 1 91 ? -11.062 8.600 -8.410 1.00 89.06 91 MET A O 1
ATOM 759 N N . SER A 1 92 ? -11.841 9.674 -6.609 1.00 88.12 92 SER A N 1
ATOM 760 C CA . SER A 1 92 ? -12.669 10.608 -7.379 1.00 88.12 92 SER A CA 1
ATOM 761 C C . SER A 1 92 ? -11.865 11.732 -8.049 1.00 88.12 92 SER A C 1
ATOM 763 O O . SER A 1 92 ? -12.452 12.540 -8.765 1.00 88.12 92 SER A O 1
ATOM 765 N N . ARG A 1 93 ? -10.555 11.832 -7.783 1.00 85.31 93 ARG A N 1
ATOM 766 C CA . ARG A 1 93 ? -9.665 12.866 -8.328 1.00 85.31 93 ARG A CA 1
ATOM 767 C C . ARG A 1 93 ? -8.989 12.396 -9.614 1.00 85.31 93 ARG A C 1
ATOM 769 O O . ARG A 1 93 ? -8.644 11.220 -9.770 1.00 85.31 93 ARG A O 1
ATOM 776 N N . SER A 1 94 ? -8.752 13.338 -10.517 1.00 84.81 94 SER A N 1
ATOM 777 C CA . SER A 1 94 ? -7.930 13.121 -11.710 1.00 84.81 94 SER A CA 1
ATOM 778 C C . SER A 1 94 ? -6.453 12.911 -11.354 1.00 84.81 94 SER A C 1
ATOM 780 O O . SER A 1 94 ? -6.002 13.288 -10.272 1.00 84.81 94 SER A O 1
ATOM 782 N N . ASP A 1 95 ? -5.685 12.320 -12.272 1.00 80.00 95 ASP A N 1
ATOM 783 C CA . ASP A 1 95 ? -4.243 12.087 -12.081 1.00 80.00 95 ASP A CA 1
ATOM 784 C C . ASP A 1 95 ? -3.488 13.406 -11.881 1.00 80.00 95 ASP A C 1
ATOM 786 O O . ASP A 1 95 ? -2.760 13.557 -10.903 1.00 80.00 95 ASP A O 1
ATOM 790 N N . ALA A 1 96 ? -3.807 14.421 -12.689 1.00 79.44 96 ALA A N 1
ATOM 791 C CA . ALA A 1 96 ? -3.249 15.764 -12.553 1.00 79.44 96 ALA A CA 1
ATOM 792 C C . ALA A 1 96 ? -3.507 16.388 -11.166 1.00 79.44 96 ALA A C 1
ATOM 794 O O . ALA A 1 96 ? -2.637 17.062 -10.618 1.00 79.44 96 ALA A O 1
ATOM 795 N N . GLU A 1 97 ? -4.682 16.164 -10.564 1.00 82.44 97 GLU A N 1
ATOM 796 C CA . GLU A 1 97 ? -4.979 16.649 -9.210 1.00 82.44 97 GLU A CA 1
ATOM 797 C C . GLU A 1 97 ? -4.196 15.894 -8.131 1.00 82.44 97 GLU A C 1
ATOM 799 O O . GLU A 1 97 ? -3.839 16.482 -7.109 1.00 82.44 97 GLU A O 1
ATOM 804 N N . LEU A 1 98 ? -3.940 14.598 -8.313 1.00 79.31 98 LEU A N 1
ATOM 805 C CA . LEU A 1 98 ? -3.121 13.825 -7.377 1.00 79.31 98 LEU A CA 1
ATOM 806 C C . LEU A 1 98 ? -1.644 14.226 -7.472 1.00 79.31 98 LEU A C 1
ATOM 808 O O . LEU A 1 98 ? -1.000 14.409 -6.439 1.00 79.31 98 LEU A O 1
ATOM 812 N N . GLU A 1 99 ? -1.140 14.435 -8.687 1.00 70.75 99 GLU A N 1
ATOM 813 C CA . GLU A 1 99 ? 0.232 14.870 -8.959 1.00 70.75 99 GLU A CA 1
ATOM 814 C C . GLU A 1 99 ? 0.510 16.288 -8.449 1.00 70.75 99 GLU A C 1
ATOM 816 O O . GLU A 1 99 ? 1.515 16.512 -7.775 1.00 70.75 99 GLU A O 1
ATOM 821 N N . GLN A 1 100 ? -0.392 17.248 -8.696 1.00 71.56 100 GLN A N 1
ATOM 822 C CA . GLN A 1 100 ? -0.223 18.639 -8.244 1.00 71.56 100 GLN A CA 1
ATOM 823 C C . GLN A 1 100 ? -0.168 18.773 -6.721 1.00 71.56 100 GLN A C 1
ATOM 825 O O . GLN A 1 100 ? 0.488 19.677 -6.203 1.00 71.56 100 GLN A O 1
ATOM 830 N N . ASN A 1 101 ? -0.845 17.879 -5.998 1.00 66.19 101 ASN A N 1
ATOM 831 C CA . ASN A 1 101 ? -0.801 17.861 -4.540 1.00 66.19 101 ASN A CA 1
ATOM 832 C C . ASN A 1 101 ? 0.469 17.188 -3.994 1.00 66.19 101 ASN A C 1
ATOM 834 O O . ASN A 1 101 ? 0.708 17.279 -2.795 1.00 66.19 101 ASN A O 1
ATOM 838 N N . GLY A 1 102 ? 1.275 16.531 -4.840 1.00 61.12 102 GLY A N 1
ATOM 839 C CA . GLY A 1 102 ? 2.618 16.027 -4.524 1.00 61.12 102 GLY A CA 1
ATOM 840 C C . GLY A 1 102 ? 2.711 14.961 -3.426 1.00 61.12 102 GLY A C 1
ATOM 841 O O . GLY A 1 102 ? 3.804 14.496 -3.116 1.00 61.12 102 GLY A O 1
ATOM 842 N N . GLU A 1 103 ? 1.594 14.560 -2.825 1.00 74.81 103 GLU A N 1
ATOM 843 C CA . GLU A 1 103 ? 1.564 13.678 -1.664 1.00 74.81 103 GLU A CA 1
ATOM 844 C C . GLU A 1 103 ? 0.976 12.322 -2.060 1.00 74.81 103 GLU A C 1
ATOM 846 O O . GLU A 1 103 ? -0.240 12.139 -2.141 1.00 74.81 103 GLU A O 1
ATOM 851 N N . PHE A 1 104 ? 1.847 11.341 -2.296 1.00 85.00 104 PHE A N 1
ATOM 852 C CA . PHE A 1 104 ? 1.455 9.936 -2.236 1.00 85.00 104 PHE A CA 1
ATOM 853 C C . PHE A 1 104 ? 1.349 9.517 -0.760 1.00 85.00 104 PHE A C 1
ATOM 855 O O . PHE A 1 104 ? 2.185 9.938 0.045 1.00 85.00 104 PHE A O 1
ATOM 862 N N . PRO A 1 105 ? 0.347 8.717 -0.362 1.00 89.75 105 PRO A N 1
ATOM 863 C CA . PRO A 1 105 ? 0.176 8.362 1.039 1.00 89.75 105 PRO A CA 1
ATOM 864 C C . PRO A 1 105 ? 1.353 7.554 1.593 1.00 89.75 105 PRO A C 1
ATOM 866 O O . PRO A 1 105 ? 1.791 6.559 1.012 1.00 89.75 105 PRO A O 1
ATOM 869 N N . ASP A 1 106 ? 1.808 7.945 2.785 1.00 89.00 106 ASP A N 1
ATOM 870 C CA . ASP A 1 106 ? 2.776 7.175 3.568 1.00 89.00 106 ASP A CA 1
ATOM 871 C C . ASP A 1 106 ? 2.178 5.845 4.035 1.00 89.00 106 ASP A C 1
ATOM 873 O O . ASP A 1 106 ? 2.912 4.882 4.266 1.00 89.00 106 ASP A O 1
ATOM 877 N N . ARG A 1 107 ? 0.857 5.802 4.262 1.00 92.94 107 ARG A N 1
ATOM 878 C CA . ARG A 1 107 ? 0.149 4.594 4.694 1.00 92.94 107 ARG A CA 1
ATOM 879 C C . ARG A 1 107 ? -1.224 4.466 4.061 1.00 92.94 107 ARG A C 1
ATOM 881 O O . ARG A 1 107 ? -1.936 5.456 3.929 1.00 92.94 107 ARG A O 1
ATOM 888 N N . VAL A 1 108 ? -1.639 3.234 3.797 1.00 95.62 108 VAL A N 1
ATOM 889 C CA . VAL A 1 108 ? -3.026 2.876 3.497 1.00 95.62 108 VAL A CA 1
ATOM 890 C C . VAL A 1 108 ? -3.478 1.810 4.492 1.00 95.62 108 VAL A C 1
ATOM 892 O O . VAL A 1 108 ? -2.888 0.735 4.591 1.00 95.62 108 VAL A O 1
ATOM 895 N N . LYS A 1 109 ? -4.506 2.133 5.272 1.00 96.69 109 LYS A N 1
ATOM 896 C CA . LYS A 1 109 ? -5.116 1.271 6.285 1.00 96.69 109 LYS A CA 1
ATOM 897 C C . LYS A 1 109 ? -6.357 0.606 5.724 1.00 96.69 109 LYS A C 1
ATOM 899 O O . LYS A 1 109 ? -7.226 1.294 5.194 1.00 96.69 109 LYS A O 1
ATOM 904 N N . PHE A 1 110 ? -6.453 -0.701 5.918 1.00 97.75 110 PHE A N 1
ATOM 905 C CA . PHE A 1 110 ? -7.600 -1.514 5.545 1.00 97.75 110 PHE A CA 1
ATOM 906 C C . PHE A 1 110 ? -8.251 -2.030 6.822 1.00 97.75 110 PHE A C 1
ATOM 908 O O . PHE A 1 110 ? -7.679 -2.857 7.538 1.00 97.75 110 PHE A O 1
ATOM 915 N N . GLU A 1 111 ? -9.431 -1.511 7.130 1.00 97.19 111 GLU A N 1
ATOM 916 C CA . GLU A 1 111 ? -10.148 -1.807 8.363 1.00 97.19 111 GLU A CA 1
ATOM 917 C C . GLU A 1 111 ? -11.401 -2.628 8.063 1.00 97.19 111 GLU A C 1
ATOM 919 O O . GLU A 1 111 ? -12.061 -2.427 7.046 1.00 97.19 111 GLU A O 1
ATOM 924 N N . ARG A 1 112 ? -11.717 -3.569 8.955 1.00 96.88 112 ARG A N 1
ATOM 925 C CA . ARG A 1 112 ? -12.953 -4.352 8.947 1.00 96.88 112 ARG A CA 1
ATOM 926 C C . ARG A 1 112 ? -13.587 -4.256 10.323 1.00 96.88 112 ARG A C 1
ATOM 928 O O . ARG A 1 112 ? -13.018 -4.744 11.300 1.00 96.88 112 ARG A O 1
ATOM 935 N N . ARG A 1 113 ? -14.779 -3.662 10.417 1.00 96.38 113 ARG A N 1
ATOM 936 C CA . ARG A 1 113 ? -15.510 -3.458 11.682 1.00 96.38 113 ARG A CA 1
ATOM 937 C C . ARG A 1 113 ? -14.665 -2.723 12.732 1.00 96.38 113 ARG A C 1
ATOM 939 O O . ARG A 1 113 ? -14.664 -3.090 13.904 1.00 96.38 113 ARG A O 1
ATOM 946 N N . GLY A 1 114 ? -13.906 -1.718 12.291 1.00 94.88 114 GLY A N 1
ATOM 947 C CA . GLY A 1 114 ? -13.023 -0.911 13.143 1.00 94.88 114 GLY A CA 1
ATOM 948 C C . GLY A 1 114 ? -11.712 -1.589 13.560 1.00 94.88 114 GLY A C 1
ATOM 949 O O . GLY A 1 114 ? -10.956 -1.010 14.337 1.00 94.88 114 GLY A O 1
ATOM 950 N N . LYS A 1 115 ? -11.422 -2.797 13.061 1.00 95.06 115 LYS A N 1
ATOM 951 C CA . LYS A 1 115 ? -10.153 -3.494 13.289 1.00 95.06 115 LYS A CA 1
ATOM 952 C C . LYS A 1 115 ? -9.242 -3.358 12.073 1.00 95.06 115 LYS A C 1
ATOM 954 O O . LYS A 1 115 ? -9.687 -3.613 10.958 1.00 95.06 115 LYS A O 1
ATOM 959 N N . LEU A 1 116 ? -7.974 -3.006 12.288 1.00 95.50 116 LEU A N 1
ATOM 960 C CA . LEU A 1 116 ? -6.957 -2.967 11.236 1.00 95.50 116 LEU A CA 1
ATOM 961 C C . LEU A 1 116 ? -6.604 -4.393 10.795 1.00 95.50 116 LEU A C 1
ATOM 963 O O . LEU A 1 116 ? -6.085 -5.169 11.591 1.00 95.50 116 LEU A O 1
ATOM 967 N N . MET A 1 117 ? -6.886 -4.717 9.535 1.00 96.88 117 MET A N 1
ATOM 968 C CA . MET A 1 117 ? -6.648 -6.043 8.954 1.00 96.88 117 MET A CA 1
ATOM 969 C C . MET A 1 117 ? -5.355 -6.098 8.140 1.00 96.88 117 MET A C 1
ATOM 971 O O . MET A 1 117 ? -4.646 -7.106 8.154 1.00 96.88 117 MET A O 1
ATOM 975 N N . LEU A 1 118 ? -5.071 -5.012 7.421 1.00 97.06 118 LEU A N 1
ATOM 976 C CA . LEU A 1 118 ? -3.902 -4.846 6.568 1.00 97.06 118 LEU A CA 1
ATOM 977 C C . LEU A 1 118 ? -3.441 -3.389 6.631 1.00 97.06 118 LEU A C 1
ATOM 979 O O . LEU A 1 118 ? -4.250 -2.457 6.660 1.00 97.06 118 LEU A O 1
ATOM 983 N N . LEU A 1 119 ? -2.130 -3.202 6.645 1.00 96.25 119 LEU A N 1
ATOM 984 C C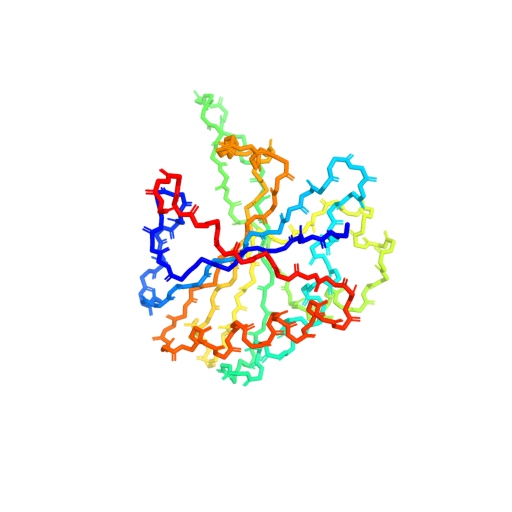A . LEU A 1 119 ? -1.470 -1.917 6.525 1.00 96.25 119 LEU A CA 1
ATOM 985 C C . LEU A 1 119 ? -0.505 -1.975 5.349 1.00 96.25 119 LEU A C 1
ATOM 987 O O . LEU A 1 119 ? 0.416 -2.779 5.350 1.00 96.25 119 LEU A O 1
ATOM 991 N N . TRP A 1 120 ? -0.679 -1.079 4.390 1.00 94.88 120 TRP A N 1
ATOM 992 C CA . TRP A 1 120 ? 0.344 -0.750 3.407 1.00 94.88 120 TRP A CA 1
ATOM 993 C C . TRP A 1 120 ? 1.106 0.472 3.925 1.00 94.88 120 TRP A C 1
ATOM 995 O O . TRP A 1 120 ? 0.496 1.487 4.249 1.00 94.88 120 TRP A O 1
ATOM 1005 N N . GLN A 1 121 ? 2.429 0.385 4.026 1.00 92.00 121 GLN A N 1
ATOM 1006 C CA . GLN A 1 121 ? 3.339 1.507 4.242 1.00 92.00 121 GLN A CA 1
ATOM 1007 C C . GLN A 1 121 ? 4.198 1.786 3.008 1.00 92.00 121 GLN A C 1
ATOM 1009 O O . GLN A 1 121 ? 4.725 0.861 2.399 1.00 92.00 121 GLN A O 1
ATOM 1014 N N . THR A 1 122 ? 4.368 3.061 2.684 1.00 89.44 122 THR A N 1
ATOM 1015 C CA . THR A 1 122 ? 5.216 3.523 1.586 1.00 89.44 122 THR A CA 1
ATOM 1016 C C . THR A 1 122 ? 6.446 4.214 2.142 1.00 89.44 122 THR A C 1
ATOM 1018 O O . THR A 1 122 ? 6.340 5.107 2.987 1.00 89.44 122 THR A O 1
ATOM 1021 N N . GLU A 1 123 ? 7.615 3.841 1.637 1.00 86.25 123 GLU A N 1
ATOM 1022 C CA . GLU A 1 123 ? 8.878 4.484 1.968 1.00 86.25 123 GLU A CA 1
ATOM 1023 C C . GLU A 1 123 ? 9.615 4.909 0.703 1.00 86.25 123 GLU A C 1
ATOM 1025 O O . GLU A 1 123 ? 10.081 4.096 -0.091 1.00 86.25 123 GLU A O 1
ATOM 1030 N N . PHE A 1 124 ? 9.735 6.224 0.540 1.00 80.81 124 PHE A N 1
ATOM 1031 C CA . PHE A 1 124 ? 10.534 6.853 -0.501 1.00 80.81 124 PHE A CA 1
ATOM 1032 C C . PHE A 1 124 ? 11.998 6.879 -0.056 1.00 80.81 124 PHE A C 1
ATOM 1034 O O . PHE A 1 124 ? 12.376 7.660 0.825 1.00 80.81 124 PHE A O 1
ATOM 1041 N N . TRP A 1 125 ? 12.828 5.998 -0.616 1.00 80.38 125 TRP A N 1
ATOM 1042 C CA . TRP A 1 125 ? 14.211 5.811 -0.165 1.00 80.38 125 TRP A CA 1
ATOM 1043 C C . TRP A 1 125 ? 15.120 7.000 -0.453 1.00 80.38 125 TRP A C 1
ATOM 1045 O O . TRP A 1 125 ? 16.056 7.247 0.313 1.00 80.38 125 TRP A O 1
ATOM 1055 N N . ASN A 1 126 ? 14.758 7.823 -1.432 1.00 74.44 126 ASN A N 1
ATOM 1056 C CA . ASN A 1 126 ? 15.416 9.102 -1.691 1.00 74.44 126 ASN A CA 1
ATOM 1057 C C . ASN A 1 126 ? 15.232 10.097 -0.527 1.00 74.44 126 ASN A C 1
ATOM 1059 O O . ASN A 1 126 ? 16.042 11.005 -0.354 1.00 74.44 126 ASN A O 1
ATOM 1063 N N . MET A 1 127 ? 14.200 9.922 0.308 1.00 73.38 127 MET A N 1
ATOM 1064 C CA . MET A 1 127 ? 13.911 10.788 1.455 1.00 73.38 127 MET A CA 1
ATOM 1065 C C . MET A 1 127 ? 14.456 10.267 2.786 1.00 73.38 127 MET A C 1
ATOM 1067 O O . MET A 1 127 ? 14.567 11.049 3.734 1.00 73.38 127 MET A O 1
ATOM 1071 N N . VAL A 1 128 ? 14.703 8.960 2.903 1.00 71.12 128 VAL A N 1
ATOM 1072 C CA . VAL A 1 128 ? 15.126 8.319 4.165 1.00 71.12 128 VAL A CA 1
ATOM 1073 C C . VAL A 1 128 ? 16.549 7.762 4.123 1.00 71.12 128 VAL A C 1
ATOM 1075 O O . VAL A 1 128 ? 17.072 7.405 5.173 1.00 71.12 128 VAL A O 1
ATOM 1078 N N . GLY A 1 129 ? 17.194 7.757 2.952 1.00 70.06 129 GLY A N 1
ATOM 1079 C CA . GLY A 1 129 ? 18.542 7.223 2.768 1.00 70.06 129 GLY A CA 1
ATOM 1080 C C . GLY A 1 129 ? 18.533 5.704 2.626 1.00 70.06 129 GLY A C 1
ATOM 1081 O O . GLY A 1 129 ? 19.071 5.005 3.480 1.00 70.06 129 GLY A O 1
ATOM 1082 N N . GLY A 1 130 ? 17.893 5.196 1.567 1.00 69.94 130 GLY A N 1
ATOM 1083 C CA . GLY A 1 130 ? 17.874 3.758 1.281 1.00 69.94 130 GLY A CA 1
ATOM 1084 C C . GLY A 1 130 ? 19.249 3.189 0.902 1.00 69.94 130 GLY A C 1
ATOM 1085 O O . GLY A 1 130 ? 20.166 3.938 0.550 1.00 69.94 130 GLY A O 1
ATOM 1086 N N . PRO A 1 131 ? 19.408 1.857 0.958 1.00 68.94 131 PRO A N 1
ATOM 1087 C CA . PRO A 1 131 ? 20.673 1.199 0.654 1.00 68.94 131 PRO A CA 1
ATOM 1088 C C . PRO A 1 131 ? 21.062 1.370 -0.820 1.00 68.94 131 PRO A C 1
ATOM 1090 O O . PRO A 1 131 ? 20.220 1.341 -1.716 1.00 68.94 131 PRO A O 1
ATOM 1093 N N . THR A 1 132 ? 22.358 1.500 -1.098 1.00 65.75 132 THR A N 1
ATOM 1094 C CA . THR A 1 132 ? 22.897 1.420 -2.465 1.00 65.75 132 THR A CA 1
ATOM 1095 C C . THR A 1 132 ? 22.629 0.023 -3.046 1.00 65.75 132 THR A C 1
ATOM 1097 O O . THR A 1 132 ? 22.874 -0.958 -2.345 1.00 65.75 132 THR A O 1
ATOM 1100 N N . PRO A 1 133 ? 22.198 -0.119 -4.318 1.00 69.69 133 PRO A N 1
ATOM 1101 C CA . PRO A 1 133 ? 22.018 0.915 -5.348 1.00 69.69 133 PRO A CA 1
ATOM 1102 C C . PRO A 1 133 ? 20.611 1.540 -5.404 1.00 69.69 133 PRO A C 1
ATOM 1104 O O . PRO A 1 133 ? 20.322 2.320 -6.308 1.00 69.69 133 PRO A O 1
ATOM 1107 N N . TYR A 1 134 ? 19.744 1.242 -4.444 1.00 68.69 134 TYR A N 1
ATOM 1108 C CA . TYR A 1 134 ? 18.305 1.506 -4.476 1.00 68.69 134 TYR A CA 1
ATOM 1109 C C . TYR A 1 134 ? 17.887 2.879 -3.939 1.00 68.69 134 TYR A C 1
ATOM 1111 O O . TYR A 1 134 ? 16.703 3.107 -3.732 1.00 68.69 134 TYR A O 1
ATOM 1119 N N . HIS A 1 135 ? 18.823 3.802 -3.723 1.00 70.56 135 HIS A N 1
ATOM 1120 C CA . HIS A 1 135 ? 18.559 5.130 -3.153 1.00 70.56 135 HIS A CA 1
ATOM 1121 C C . HIS A 1 135 ? 17.393 5.909 -3.789 1.00 70.56 135 HIS A C 1
ATOM 1123 O O . HIS A 1 135 ? 16.753 6.678 -3.087 1.00 70.56 135 HIS A O 1
ATOM 1129 N N . ASP A 1 136 ? 17.069 5.674 -5.060 1.00 71.44 136 ASP A N 1
ATOM 1130 C CA . ASP A 1 136 ? 15.959 6.334 -5.758 1.00 71.44 136 ASP A CA 1
ATOM 1131 C C . ASP A 1 136 ? 14.649 5.517 -5.768 1.00 71.44 136 ASP A C 1
ATOM 1133 O O . ASP A 1 136 ? 13.665 5.909 -6.382 1.00 71.44 136 ASP A O 1
ATOM 1137 N N . SER A 1 137 ? 14.609 4.364 -5.104 1.00 77.81 137 SER A N 1
ATOM 1138 C CA . SER A 1 137 ? 13.481 3.425 -5.162 1.00 77.81 137 SER A CA 1
ATOM 1139 C C . SER A 1 137 ? 12.357 3.781 -4.187 1.00 77.81 137 SER A C 1
ATOM 1141 O O . SER A 1 137 ? 12.522 4.572 -3.252 1.00 77.81 137 SER A O 1
ATOM 1143 N N . VAL A 1 138 ? 11.201 3.149 -4.387 1.00 82.44 138 VAL A N 1
ATOM 1144 C CA . VAL A 1 138 ? 10.080 3.201 -3.445 1.00 82.44 138 VAL A CA 1
ATOM 1145 C C . VAL A 1 138 ? 9.815 1.797 -2.923 1.00 82.44 138 VAL A C 1
ATOM 1147 O O . VAL A 1 138 ? 9.581 0.870 -3.703 1.00 82.44 138 VAL A O 1
ATOM 1150 N N . ALA A 1 139 ? 9.844 1.644 -1.602 1.00 86.44 139 ALA A N 1
ATOM 1151 C CA . ALA A 1 139 ? 9.480 0.410 -0.923 1.00 86.44 139 ALA A CA 1
ATOM 1152 C C . ALA A 1 139 ? 8.016 0.461 -0.478 1.00 86.44 139 ALA A C 1
ATOM 1154 O O . ALA A 1 139 ? 7.560 1.448 0.106 1.00 86.44 139 ALA A O 1
ATOM 1155 N N . LEU A 1 140 ? 7.284 -0.616 -0.746 1.00 89.38 140 LEU A N 1
ATOM 1156 C CA . LEU A 1 140 ? 5.908 -0.821 -0.314 1.00 89.38 140 LEU A CA 1
ATOM 1157 C C . LEU A 1 140 ? 5.893 -2.017 0.629 1.00 89.38 140 LEU A C 1
ATOM 1159 O O . LEU A 1 140 ? 6.147 -3.139 0.204 1.00 89.38 140 LEU A O 1
ATOM 1163 N N . SER A 1 141 ? 5.615 -1.788 1.905 1.00 91.38 141 SER A N 1
ATOM 1164 C CA . SER A 1 141 ? 5.531 -2.847 2.908 1.00 91.38 141 SER A CA 1
ATOM 1165 C C . SER A 1 141 ? 4.084 -3.086 3.297 1.00 91.38 141 SER A C 1
ATOM 1167 O O . SER A 1 141 ? 3.385 -2.177 3.733 1.00 91.38 141 SER A O 1
ATOM 1169 N N . PHE A 1 142 ? 3.647 -4.327 3.174 1.00 93.69 142 PHE A N 1
ATOM 1170 C CA . PHE A 1 142 ? 2.327 -4.800 3.544 1.00 93.69 142 PHE A CA 1
ATOM 1171 C C . PHE A 1 142 ? 2.451 -5.591 4.841 1.00 93.69 142 PHE A C 1
ATOM 1173 O O . PHE A 1 142 ? 3.173 -6.581 4.873 1.00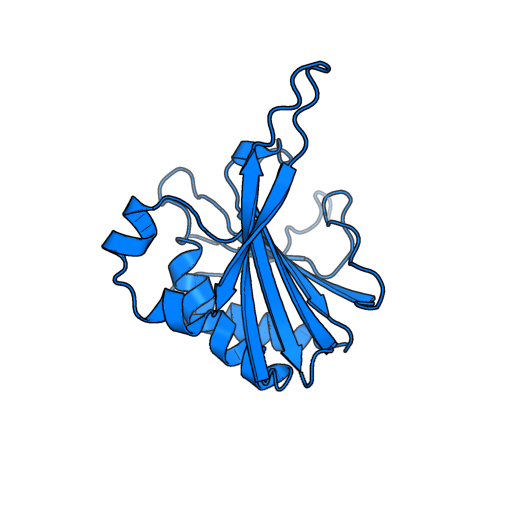 93.69 142 PHE A O 1
ATOM 1180 N N . SER A 1 143 ? 1.767 -5.171 5.902 1.00 94.75 143 SER A N 1
ATOM 1181 C CA . SER A 1 143 ? 1.647 -5.921 7.155 1.00 94.75 143 SER A CA 1
ATOM 1182 C C . SER A 1 143 ? 0.204 -6.365 7.352 1.00 94.75 143 SER A C 1
ATOM 1184 O O . SER A 1 143 ? -0.697 -5.529 7.305 1.00 94.75 143 SER A O 1
ATOM 1186 N N . SER A 1 144 ? -0.036 -7.646 7.611 1.00 95.00 144 SER A N 1
ATOM 1187 C CA . SER A 1 144 ? -1.380 -8.204 7.786 1.00 95.00 144 SER A CA 1
ATOM 1188 C C . SER A 1 144 ? -1.513 -9.026 9.062 1.00 95.00 144 SER A C 1
ATOM 1190 O O . SER A 1 144 ? -0.556 -9.609 9.573 1.00 95.00 144 SER A O 1
ATOM 1192 N N . GLU A 1 145 ? -2.738 -9.085 9.584 1.00 91.81 145 GLU A N 1
ATOM 1193 C CA . GLU A 1 145 ? -3.076 -9.991 10.688 1.00 91.81 145 GLU A CA 1
ATOM 1194 C C . GLU A 1 145 ? -3.098 -11.460 10.229 1.00 91.81 145 GLU A C 1
ATOM 1196 O O . GLU A 1 145 ? -2.710 -12.354 10.976 1.00 91.81 145 GLU A O 1
ATOM 1201 N N . LEU A 1 146 ? -3.559 -11.706 9.001 1.00 92.69 146 LEU A N 1
ATOM 1202 C CA . LEU A 1 146 ? -3.671 -13.034 8.396 1.00 92.69 146 LEU A CA 1
ATOM 1203 C C . LEU A 1 146 ? -2.436 -13.344 7.549 1.00 92.69 146 LEU A C 1
ATOM 1205 O O . LEU A 1 146 ? -1.841 -12.422 6.986 1.00 92.69 146 LEU A O 1
ATOM 1209 N N . ASP A 1 147 ? -2.089 -14.625 7.405 1.00 94.25 147 ASP A N 1
ATOM 1210 C CA . ASP A 1 147 ? -1.053 -15.035 6.454 1.00 94.25 147 ASP A CA 1
ATOM 1211 C C . ASP A 1 147 ? -1.637 -15.018 5.043 1.00 94.25 147 ASP A C 1
ATOM 1213 O O . ASP A 1 147 ? -2.229 -15.992 4.583 1.00 94.25 147 ASP A O 1
ATOM 1217 N N . ILE A 1 148 ? -1.555 -13.852 4.409 1.00 94.25 148 ILE A N 1
ATOM 1218 C CA . ILE A 1 148 ? -2.068 -13.606 3.059 1.00 94.25 148 ILE A CA 1
ATOM 1219 C C . ILE A 1 148 ? -0.963 -13.133 2.107 1.00 94.25 148 ILE A C 1
ATOM 1221 O O . ILE A 1 148 ? -1.224 -12.416 1.143 1.00 94.25 148 ILE A O 1
ATOM 1225 N N . ARG A 1 149 ? 0.296 -13.465 2.417 1.00 93.19 149 ARG A N 1
ATOM 1226 C CA . ARG A 1 149 ? 1.470 -12.951 1.696 1.00 93.19 149 ARG A CA 1
ATOM 1227 C C . ARG A 1 149 ? 1.458 -13.356 0.228 1.00 93.19 149 ARG A C 1
ATOM 1229 O O . ARG A 1 149 ? 1.643 -12.490 -0.620 1.00 93.19 149 ARG A O 1
ATOM 1236 N N . ASP A 1 150 ? 1.177 -14.625 -0.055 1.00 93.88 150 ASP A N 1
ATOM 1237 C CA . ASP A 1 150 ? 1.142 -15.135 -1.428 1.00 93.88 150 ASP A CA 1
ATOM 1238 C C . ASP A 1 150 ? -0.011 -14.504 -2.226 1.00 93.88 150 ASP A C 1
ATOM 1240 O O . ASP A 1 150 ? 0.169 -14.116 -3.371 1.00 93.88 150 ASP A O 1
ATOM 1244 N N . GLN A 1 151 ? -1.171 -14.273 -1.602 1.00 96.56 151 GLN A N 1
ATOM 1245 C CA . GLN A 1 151 ? -2.301 -13.607 -2.260 1.00 96.56 151 GLN A CA 1
ATOM 1246 C C . GLN A 1 151 ? -2.011 -12.128 -2.545 1.00 96.56 151 GLN A C 1
ATOM 1248 O O . GLN A 1 151 ? -2.431 -11.605 -3.576 1.00 96.56 151 GLN A O 1
ATOM 1253 N N . ILE A 1 152 ? -1.312 -11.435 -1.639 1.00 94.31 152 ILE A N 1
ATOM 1254 C CA . ILE A 1 152 ? -0.864 -10.057 -1.882 1.00 94.31 152 ILE A CA 1
ATOM 1255 C C . ILE A 1 152 ? 0.145 -10.043 -3.034 1.00 94.31 152 ILE A C 1
ATOM 1257 O O . ILE A 1 152 ? 0.023 -9.206 -3.926 1.00 94.31 152 ILE A O 1
ATOM 1261 N N . GLU A 1 153 ? 1.113 -10.960 -3.039 1.00 93.06 153 GLU A N 1
ATOM 1262 C CA . GLU A 1 153 ? 2.064 -11.110 -4.142 1.00 93.06 153 GLU A CA 1
ATOM 1263 C C . GLU A 1 153 ? 1.350 -11.345 -5.475 1.00 93.06 153 GLU A C 1
ATOM 1265 O O . GLU A 1 153 ? 1.607 -10.600 -6.417 1.00 93.06 153 GLU A O 1
ATOM 1270 N N . ASP A 1 154 ? 0.408 -12.287 -5.544 1.00 94.00 154 ASP A N 1
ATOM 1271 C CA . ASP A 1 154 ? -0.359 -12.581 -6.758 1.00 94.00 154 ASP A CA 1
ATOM 1272 C C . ASP A 1 154 ? -1.089 -11.337 -7.287 1.00 94.00 154 ASP A C 1
ATOM 1274 O O . ASP A 1 154 ? -1.047 -11.047 -8.487 1.00 94.00 154 ASP A O 1
ATOM 1278 N N . ILE A 1 155 ? -1.720 -10.559 -6.396 1.00 94.38 155 ILE A N 1
ATOM 1279 C CA . ILE A 1 155 ? -2.375 -9.291 -6.751 1.00 94.38 155 ILE A CA 1
ATOM 1280 C C . ILE A 1 155 ? -1.358 -8.323 -7.362 1.00 94.38 155 ILE A C 1
ATOM 1282 O O . ILE A 1 155 ? -1.600 -7.768 -8.437 1.00 94.38 155 ILE A O 1
ATOM 1286 N N . ILE A 1 156 ? -0.215 -8.122 -6.702 1.00 91.06 156 ILE A N 1
ATOM 1287 C CA . ILE A 1 156 ? 0.813 -7.186 -7.164 1.00 91.06 156 ILE A CA 1
ATOM 1288 C C . ILE A 1 156 ? 1.410 -7.641 -8.498 1.00 91.06 156 ILE A C 1
ATOM 1290 O O . ILE A 1 156 ? 1.508 -6.832 -9.418 1.00 91.06 156 ILE A O 1
ATOM 1294 N N . LEU A 1 157 ? 1.753 -8.921 -8.646 1.00 89.94 157 LEU A N 1
ATOM 1295 C CA . LEU A 1 157 ? 2.309 -9.476 -9.880 1.00 89.94 157 LEU A CA 1
ATOM 1296 C C . LEU A 1 157 ? 1.325 -9.378 -11.044 1.00 89.94 157 LEU A C 1
ATOM 1298 O O . LEU A 1 157 ? 1.718 -8.982 -12.143 1.00 89.94 157 LEU A O 1
ATOM 1302 N N . CYS A 1 158 ? 0.043 -9.667 -10.807 1.00 91.31 158 CYS A N 1
ATOM 1303 C CA . CYS A 1 158 ? -1.001 -9.517 -11.815 1.00 91.31 158 CYS A CA 1
ATOM 1304 C C . CYS A 1 158 ? -1.107 -8.062 -12.298 1.00 91.31 158 CYS A C 1
ATOM 1306 O O . CYS A 1 158 ? -1.139 -7.797 -13.504 1.00 91.31 158 CYS A O 1
ATOM 1308 N N . ILE A 1 159 ? -1.121 -7.104 -11.368 1.00 89.69 159 ILE A N 1
ATOM 1309 C CA . ILE A 1 159 ? -1.195 -5.675 -11.693 1.00 89.69 159 ILE A CA 1
ATOM 1310 C C . ILE A 1 159 ? 0.055 -5.228 -12.440 1.00 89.69 159 ILE A C 1
ATOM 1312 O O . ILE A 1 159 ? -0.047 -4.563 -13.471 1.00 89.69 159 ILE A O 1
ATOM 1316 N N . CYS A 1 160 ? 1.231 -5.628 -11.970 1.00 86.25 160 CYS A N 1
ATOM 1317 C CA . CYS A 1 160 ? 2.483 -5.319 -12.633 1.00 86.25 160 CYS A CA 1
ATOM 1318 C C . CYS A 1 160 ? 2.505 -5.868 -14.064 1.00 86.25 160 CYS A C 1
ATOM 1320 O O . CYS A 1 160 ? 2.797 -5.111 -14.988 1.00 86.25 160 CYS A O 1
ATOM 1322 N N . GLY A 1 161 ? 2.064 -7.109 -14.281 1.00 85.81 161 GLY A N 1
ATOM 1323 C CA . GLY A 1 161 ? 1.893 -7.673 -15.620 1.00 85.81 161 GLY A CA 1
ATOM 1324 C C . GLY A 1 161 ? 0.966 -6.836 -16.511 1.00 85.81 161 GLY A C 1
ATOM 1325 O O . GLY A 1 161 ? 1.310 -6.566 -17.662 1.00 85.81 161 GLY A O 1
ATOM 1326 N N . SER A 1 162 ? -0.160 -6.349 -15.974 1.00 86.19 162 SER A N 1
ATOM 1327 C CA . SER A 1 162 ? -1.106 -5.488 -16.710 1.00 86.19 162 SER A CA 1
ATOM 1328 C C . SER A 1 162 ? -0.526 -4.122 -17.100 1.00 86.19 162 SER A C 1
ATOM 1330 O O . SER A 1 162 ? -0.895 -3.560 -18.129 1.00 86.19 162 SER A O 1
ATOM 1332 N N . LEU A 1 163 ? 0.427 -3.620 -16.312 1.00 82.56 163 LEU A N 1
ATOM 1333 C CA . LEU A 1 163 ? 1.161 -2.378 -16.559 1.00 82.56 163 LEU A CA 1
ATOM 1334 C C . LEU A 1 163 ? 2.434 -2.597 -17.401 1.00 82.56 163 LEU A C 1
ATOM 1336 O O . LEU A 1 163 ? 3.194 -1.657 -17.623 1.00 82.56 163 LEU A O 1
ATOM 1340 N N . GLY A 1 164 ? 2.700 -3.827 -17.858 1.00 82.94 164 GLY A N 1
ATOM 1341 C CA . GLY A 1 164 ? 3.918 -4.172 -18.599 1.00 82.94 164 GLY A CA 1
ATOM 1342 C C . GLY A 1 164 ? 5.192 -4.195 -17.742 1.00 82.94 164 GLY A C 1
ATOM 1343 O O . GLY A 1 164 ? 6.300 -4.181 -18.283 1.00 82.94 164 GLY A O 1
ATOM 1344 N N . ILE A 1 165 ? 5.045 -4.235 -16.418 1.00 80.88 165 ILE A N 1
ATOM 1345 C CA . ILE A 1 165 ? 6.122 -4.288 -15.429 1.00 80.88 165 ILE A CA 1
ATOM 1346 C C . ILE A 1 165 ? 6.530 -5.745 -15.199 1.00 80.88 165 ILE A C 1
ATOM 1348 O O . ILE A 1 165 ? 5.684 -6.606 -14.964 1.00 80.88 165 ILE A O 1
ATOM 1352 N N . ARG A 1 166 ? 7.838 -6.023 -15.229 1.00 79.12 166 ARG A N 1
ATOM 1353 C CA . ARG A 1 166 ? 8.385 -7.362 -14.974 1.00 79.12 166 ARG A CA 1
ATOM 1354 C C . ARG A 1 166 ? 8.997 -7.469 -13.584 1.00 79.12 166 ARG A C 1
ATOM 1356 O O . ARG A 1 166 ? 9.647 -6.534 -13.108 1.00 79.12 166 ARG A O 1
ATOM 1363 N N . GLN A 1 167 ? 8.804 -8.631 -12.968 1.00 80.00 167 GLN A N 1
ATOM 1364 C CA . GLN A 1 167 ? 9.506 -9.030 -11.757 1.00 80.00 167 GLN A CA 1
ATOM 1365 C C . GLN A 1 167 ? 10.955 -9.366 -12.092 1.00 80.00 167 GLN A C 1
ATOM 1367 O O . GLN A 1 167 ? 11.230 -10.064 -13.067 1.00 80.00 167 GLN A O 1
ATOM 1372 N N . ARG A 1 168 ? 11.873 -8.875 -11.264 1.00 73.25 168 ARG A N 1
ATOM 1373 C CA . ARG A 1 168 ? 13.249 -9.347 -11.248 1.00 73.25 168 ARG A CA 1
ATOM 1374 C C . ARG A 1 168 ? 13.315 -10.588 -10.370 1.00 73.25 168 ARG A C 1
ATOM 1376 O O . ARG A 1 168 ? 12.929 -10.517 -9.201 1.00 73.25 168 ARG A O 1
ATOM 1383 N N . ASP A 1 169 ? 13.853 -11.680 -10.897 1.00 67.12 169 ASP A N 1
ATOM 1384 C CA . ASP A 1 169 ? 14.240 -12.803 -10.047 1.00 67.12 169 ASP A CA 1
ATOM 1385 C C . ASP A 1 169 ? 15.255 -12.305 -9.011 1.00 67.12 169 ASP A C 1
ATOM 1387 O O . ASP A 1 169 ? 16.138 -11.493 -9.327 1.00 67.12 169 ASP A O 1
ATOM 1391 N N . ALA A 1 170 ? 15.115 -12.748 -7.757 1.00 60.62 170 ALA A N 1
ATOM 1392 C CA . ALA A 1 170 ? 16.112 -12.469 -6.730 1.00 60.62 170 ALA A CA 1
ATOM 1393 C C . ALA A 1 170 ? 17.484 -12.845 -7.303 1.00 60.62 170 ALA A C 1
ATOM 1395 O O . ALA A 1 170 ? 17.642 -13.937 -7.852 1.00 60.62 170 ALA A O 1
ATOM 1396 N N . ARG A 1 171 ? 18.448 -11.909 -7.274 1.00 54.00 171 ARG A N 1
ATOM 1397 C CA . ARG A 1 171 ? 19.787 -12.176 -7.816 1.00 54.00 171 ARG A CA 1
ATOM 1398 C C . ARG A 1 171 ? 20.269 -13.515 -7.240 1.00 54.00 171 ARG A C 1
ATOM 1400 O O . ARG A 1 171 ? 20.207 -13.656 -6.019 1.00 54.00 171 ARG A O 1
ATOM 1407 N N . PRO A 1 172 ? 20.773 -14.453 -8.062 1.00 43.75 172 PRO A N 1
ATOM 1408 C CA . PRO A 1 172 ? 21.538 -15.559 -7.512 1.00 43.75 172 PRO A CA 1
ATOM 1409 C C . PRO A 1 172 ? 22.669 -14.960 -6.674 1.00 43.75 172 PRO A C 1
ATOM 1411 O O . PRO A 1 172 ? 23.254 -13.938 -7.062 1.00 43.75 172 PRO A O 1
ATOM 1414 N N . GLU A 1 173 ? 22.919 -15.542 -5.502 1.00 44.53 173 GLU A N 1
ATOM 1415 C CA . GLU A 1 173 ? 24.007 -15.096 -4.641 1.00 44.53 173 GLU A CA 1
ATOM 1416 C C . GLU A 1 173 ? 25.302 -14.999 -5.460 1.00 44.53 173 GLU A C 1
ATOM 1418 O O . GLU A 1 173 ? 25.556 -15.852 -6.320 1.00 44.53 173 GLU A O 1
ATOM 1423 N N . PRO A 1 174 ? 26.127 -13.961 -5.249 1.00 36.00 174 PRO A N 1
ATOM 1424 C CA . PRO A 1 174 ? 27.424 -13.887 -5.898 1.00 36.00 174 PRO A CA 1
ATOM 1425 C C . PRO A 1 174 ? 28.295 -15.043 -5.383 1.00 36.00 174 PRO A C 1
ATOM 1427 O O . PRO A 1 174 ? 28.944 -14.914 -4.350 1.00 36.00 174 PRO A O 1
ATOM 1430 N N . GLY A 1 175 ? 28.295 -16.173 -6.098 1.00 53.00 175 GLY A N 1
ATOM 1431 C CA . GLY A 1 175 ? 29.104 -17.344 -5.752 1.00 53.00 175 GLY A CA 1
ATOM 1432 C C . GLY A 1 175 ? 28.512 -18.733 -6.025 1.00 53.00 175 GLY A C 1
ATOM 1433 O O . GLY A 1 175 ? 29.172 -19.698 -5.647 1.00 53.00 175 GLY A O 1
ATOM 1434 N N . ALA A 1 176 ? 27.332 -18.860 -6.644 1.00 39.31 176 ALA A N 1
ATOM 1435 C CA . ALA A 1 176 ? 26.818 -20.155 -7.120 1.00 39.31 176 ALA A CA 1
ATOM 1436 C C . ALA A 1 176 ? 27.363 -20.534 -8.508 1.00 39.31 176 ALA A C 1
ATOM 1438 O O . ALA A 1 176 ? 27.403 -19.642 -9.390 1.00 39.31 176 ALA A O 1
#

Nearest PDB structures (foldseek):
  5w6m-assembly1_A  TM=3.745E-01  e=5.113E-01  Homo sapiens
  4g84-assembly1_B  TM=4.159E-01  e=1.127E+00  Homo sapiens
  4g85-assembly1_B  TM=4.236E-01  e=1.726E+00  Homo sapiens
  4x5o-assembly1_A  TM=4.242E-01  e=1.949E+00  Homo sapiens
  3pp9-assembly2_C  TM=1.957E-01  e=2.071E+00  Bacillus anthracis str. Ames

pLDDT: mean 79.29, std 15.56, range [36.0, 97.81]

Solvent-accessible surface area (backbone atoms only — not comparable to full-atom values): 10260 Å² total; per-residue (Å²): 133,71,59,38,33,38,81,40,73,67,91,49,98,82,57,78,81,59,60,94,79,26,81,33,58,36,35,38,40,39,38,49,47,96,89,74,52,56,76,58,67,63,67,54,45,70,61,43,49,60,57,51,32,60,73,67,56,35,78,44,48,34,33,30,34,69,44,88,46,85,53,95,86,50,98,63,82,47,76,43,79,74,48,75,42,54,44,70,71,56,67,75,50,55,69,69,61,50,57,75,64,71,66,76,56,39,27,39,40,28,21,38,95,88,39,79,44,35,36,40,38,49,43,55,16,68,82,72,71,39,62,86,91,45,30,72,18,38,39,39,37,38,25,18,52,56,93,49,54,68,61,51,46,51,53,51,53,53,52,31,51,75,71,72,43,34,74,40,75,79,75,76,67,96,82,122

Secondary structure (DSSP, 8-state):
--EEEEEE-S--TTSPPPPTT--EEEEEEEPEETTTEEPPHHHHHHHHHHHHHHHHT-SEEEEEEEEEE--TTSS--EEEEEEEEEHHHHHTS-HHHHHHT----SEEEEEETTEEEEEEEEEEHHHHTPPTT-TT-EEEEEEESS--HHHHHHHHHHHHHHTTPEEPPPPPPTT-